Protein 5O9E (pdb70)

Radius of gyration: 20.12 Å; Cα contacts (8 Å, |Δi|>4): 522; chains: 2; bounding box: 46×47×61 Å

Secondary structure (DSSP, 8-state):
--TTTTTTTTS---EEEEE-SS--HHHHHHHHHHHHH-TTEEE---TT--HHHHHHHHHHTT--EEEEEEEETTEEEEEEEEETTT--EEEEEEEEEE-GGGSTT---SPPP-PPPEEEEE---SHHHHHHHHHHHTTS--B--TTGGG--SEEEEEEEETTEEEEEEEEEEEEETTEEEEEE---EEEEEEEEEESS---/-HHHHHHHHHHHHHHHHHHHHHHHHHHHHTT--TTSS-EE---TT-------HHHHHHHHHHHHHHHHHT---S-B----

Structure (mmCIF, N/CA/C/O backbone):
data_5O9E
#
_entry.id   5O9E
#
_cell.length_a   112.890
_cell.length_b   112.890
_cell.length_c   44.000
_cell.angle_alpha   90.000
_cell.angle_beta   90.000
_cell.angle_gamma   120.000
#
_symmetry.space_group_name_H-M   'P 64'
#
loop_
_entity.id
_entity.type
_entity.pdbx_description
1 polymer 'Putative U3 small nucleolar ribonucleoprotein'
2 polymer 'Putative U3 small nucleolar ribonucleoprotein protein'
3 non-polymer 1,2-ETHANEDIOL
4 water water
#
loop_
_atom_site.group_PDB
_atom_site.id
_atom_site.type_symbol
_atom_site.label_atom_id
_atom_site.label_alt_id
_atom_site.label_comp_id
_atom_site.label_asym_id
_atom_site.label_entity_id
_atom_site.label_seq_id
_atom_site.pdbx_PDB_ins_code
_atom_site.Cartn_x
_atom_site.Cartn_y
_atom_site.Cartn_z
_atom_site.occupancy
_atom_site.B_iso_or_equiv
_atom_site.auth_seq_id
_atom_site.auth_comp_id
_atom_site.auth_asym_id
_atom_site.auth_atom_id
_atom_site.pdbx_PDB_model_num
ATOM 1 N N . MET A 1 1 ? 44.146 6.646 39.874 1.00 32.31 74 MET A N 1
ATOM 2 C CA . MET A 1 1 ? 43.153 6.565 38.807 1.00 37.88 74 MET A CA 1
ATOM 3 C C . MET A 1 1 ? 41.878 7.324 39.210 1.00 34.75 74 MET A C 1
ATOM 4 O O . MET A 1 1 ? 41.565 7.437 40.401 1.00 32.32 74 MET A O 1
ATOM 9 N N . ASP A 1 2 ? 41.153 7.856 38.225 1.00 34.19 75 ASP A N 1
ATOM 10 C CA . ASP A 1 2 ? 39.837 8.436 38.474 1.00 29.57 75 ASP A CA 1
ATOM 11 C C . ASP A 1 2 ? 38.943 8.133 37.273 1.00 27.29 75 ASP A C 1
ATOM 12 O O . ASP A 1 2 ? 39.306 7.356 36.385 1.00 26.73 75 ASP A O 1
ATOM 17 N N . GLU A 1 3 ? 37.773 8.779 37.231 1.00 25.62 76 GLU A N 1
ATOM 18 C CA . GLU A 1 3 ? 36.783 8.467 36.203 1.00 25.39 76 GLU A CA 1
ATOM 19 C C . GLU A 1 3 ? 37.214 8.928 34.818 1.00 26.83 76 GLU A C 1
ATOM 20 O O . GLU A 1 3 ? 36.612 8.505 33.819 1.00 30.30 76 GLU A O 1
ATOM 26 N N . TYR A 1 4 ? 38.210 9.804 34.741 1.00 23.11 77 TYR A N 1
ATOM 27 C CA . TYR A 1 4 ? 38.628 10.396 33.475 1.00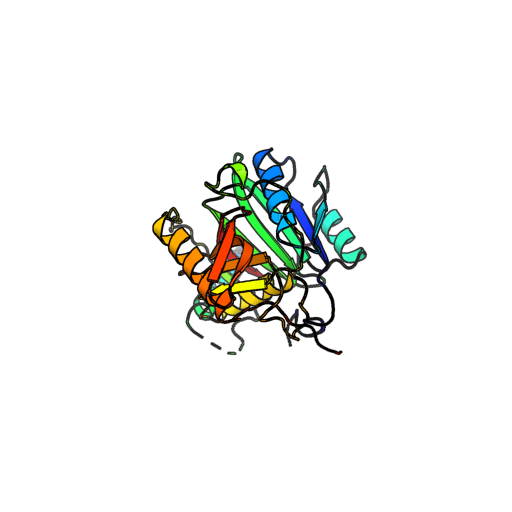 22.92 77 TYR A CA 1
ATOM 28 C C . TYR A 1 4 ? 39.958 9.863 32.950 1.00 26.93 77 TYR A C 1
ATOM 29 O O . TYR A 1 4 ? 40.228 10.003 31.751 1.00 26.76 77 TYR A O 1
ATOM 38 N N . SER A 1 5 ? 40.784 9.231 33.792 1.00 28.07 78 SER A N 1
ATOM 39 C CA . SER A 1 5 ? 42.181 9.028 33.406 1.00 29.53 78 SER A CA 1
ATOM 40 C C . SER A 1 5 ? 42.336 8.020 32.277 1.00 30.67 78 SER A C 1
ATOM 41 O O . SER A 1 5 ? 43.257 8.156 31.461 1.00 34.55 78 SER A O 1
ATOM 44 N N . GLU A 1 6 ? 41.455 7.021 32.190 1.00 30.31 79 GLU A N 1
ATOM 45 C CA . GLU A 1 6 ? 41.622 5.999 31.158 1.00 35.70 79 GLU A CA 1
ATOM 46 C C . GLU A 1 6 ? 41.534 6.602 29.761 1.00 33.70 79 GLU A C 1
ATOM 47 O O . GLU A 1 6 ? 42.381 6.325 28.907 1.00 35.23 79 GLU A O 1
ATOM 53 N N . LEU A 1 7 ? 40.524 7.446 29.513 1.00 30.95 80 LEU A N 1
ATOM 54 C CA . LEU A 1 7 ? 40.244 7.925 28.162 1.00 30.40 80 LEU A CA 1
ATOM 55 C C . LEU A 1 7 ? 40.673 9.362 27.921 1.00 27.36 80 LEU A C 1
ATOM 56 O O . LEU A 1 7 ? 40.557 9.847 26.785 1.00 28.05 80 LEU A O 1
ATOM 61 N N . SER A 1 8 ? 41.166 10.049 28.945 1.00 27.20 81 SER A N 1
ATOM 62 C CA . SER A 1 8 ? 41.545 11.449 28.823 1.00 26.58 81 SER A CA 1
ATOM 63 C C . SER A 1 8 ? 42.631 11.618 27.771 1.00 28.45 81 SER A C 1
ATOM 64 O O . SER A 1 8 ? 43.714 11.047 27.890 1.00 29.60 81 SER A O 1
ATOM 67 N N . GLY A 1 9 ? 42.352 12.408 26.743 1.00 30.17 82 GLY A N 1
ATOM 68 C CA . GLY A 1 9 ? 43.317 12.638 25.685 1.00 30.55 82 GLY A CA 1
ATOM 69 C C . GLY A 1 9 ? 43.281 11.640 24.549 1.00 32.43 82 GLY A C 1
ATOM 70 O O . GLY A 1 9 ? 43.955 11.866 23.530 1.00 34.99 82 GLY A O 1
ATOM 71 N N . ILE A 1 10 ? 42.517 10.557 24.684 1.00 33.67 83 ILE A N 1
ATOM 72 C CA . ILE A 1 10 ? 42.459 9.499 23.682 1.00 37.05 83 ILE A CA 1
ATOM 73 C C . ILE A 1 10 ? 41.190 9.570 22.842 1.00 36.26 83 ILE A C 1
ATOM 74 O O . ILE A 1 10 ? 41.223 9.224 21.659 1.00 37.68 83 ILE A O 1
ATOM 79 N N . VAL A 1 11 ? 40.070 9.968 23.424 1.00 32.98 84 VAL A N 1
ATOM 80 C CA . VAL A 1 11 ? 38.794 10.023 22.730 1.00 34.79 84 VAL A CA 1
ATOM 81 C C . VAL A 1 11 ? 38.244 11.434 22.866 1.00 33.67 84 VAL A C 1
ATOM 82 O O . VAL A 1 11 ? 38.561 12.154 23.819 1.00 32.14 84 VAL A O 1
ATOM 86 N N . ASP A 1 12 ? 37.435 11.823 21.908 1.00 30.81 85 ASP A N 1
ATOM 87 C CA . ASP A 1 12 ? 36.641 13.022 22.061 1.00 30.83 85 ASP A CA 1
ATOM 88 C C . ASP A 1 12 ? 35.420 12.710 22.927 1.00 29.00 85 ASP A C 1
ATOM 89 O O . ASP A 1 12 ? 34.789 11.661 22.759 1.00 29.22 85 ASP A O 1
ATOM 94 N N . PRO A 1 13 ? 35.059 13.597 23.844 1.00 24.44 86 PRO A N 1
ATOM 95 C CA . PRO A 1 13 ? 33.803 13.410 24.569 1.00 22.16 86 PRO A CA 1
ATOM 96 C C . PRO A 1 13 ? 32.625 13.508 23.614 1.00 24.64 86 PRO A C 1
ATOM 97 O O . PRO A 1 13 ? 32.696 14.160 22.563 1.00 25.80 86 PRO A O 1
ATOM 101 N N . ARG A 1 14 ? 31.547 12.814 23.973 1.00 20.57 87 ARG A N 1
ATOM 102 C CA . ARG A 1 14 ? 30.273 12.900 23.263 1.00 23.52 87 ARG A CA 1
ATOM 103 C C . ARG A 1 14 ? 29.212 13.404 24.242 1.00 22.34 87 ARG A C 1
ATOM 104 O O . ARG A 1 14 ? 28.724 12.643 25.088 1.00 24.42 87 ARG A O 1
ATOM 112 N N . VAL A 1 15 ? 28.835 14.666 24.103 1.00 21.71 88 VAL A N 1
ATOM 113 C CA . VAL A 1 15 ? 28.021 15.372 25.092 1.00 21.24 88 VAL A CA 1
ATOM 114 C C . VAL A 1 15 ? 26.588 15.520 24.603 1.00 25.42 88 VAL A C 1
ATOM 115 O O . VAL A 1 15 ? 26.344 15.812 23.417 1.00 30.85 88 VAL A O 1
ATOM 119 N N . LEU A 1 16 ? 25.629 15.357 25.514 1.00 21.41 89 LEU A N 1
ATOM 120 C CA . LEU A 1 16 ? 24.233 15.658 25.221 1.00 20.64 89 LEU A CA 1
ATOM 121 C C . LEU A 1 16 ? 23.750 16.791 26.127 1.00 21.07 89 LEU A C 1
ATOM 122 O O . LEU A 1 16 ? 23.869 16.698 27.356 1.00 19.86 89 LEU A O 1
ATOM 127 N N . VAL A 1 17 ? 23.154 17.822 25.525 1.00 17.96 90 VAL A N 1
ATOM 128 C CA . VAL A 1 17 ? 22.541 18.942 26.245 1.00 17.06 90 VAL A CA 1
ATOM 129 C C . VAL A 1 17 ? 21.024 18.801 26.165 1.00 17.88 90 VAL A C 1
ATOM 130 O O . VAL A 1 17 ? 20.477 18.602 25.076 1.00 19.16 90 VAL A O 1
ATOM 134 N N . THR A 1 18 ? 20.330 18.970 27.298 1.00 16.16 91 THR A N 1
ATOM 135 C CA . THR A 1 18 ? 18.867 19.035 27.271 1.00 17.81 91 THR A CA 1
ATOM 136 C C . THR A 1 18 ? 18.379 19.919 28.434 1.00 17.70 91 THR A C 1
ATOM 137 O O . THR A 1 18 ? 19.173 20.517 29.156 1.00 16.13 91 THR A O 1
ATOM 141 N N . THR A 1 19 ? 17.053 20.055 28.565 1.00 17.55 92 THR A N 1
ATOM 142 C CA . THR A 1 19 ? 16.431 20.970 29.526 1.00 20.26 92 THR A CA 1
ATOM 143 C C . THR A 1 19 ? 15.456 20.189 30.386 1.00 21.64 92 THR A C 1
ATOM 144 O O . THR A 1 19 ? 15.128 19.039 30.099 1.00 23.47 92 THR A O 1
ATOM 148 N N . SER A 1 20 ? 14.960 20.838 31.441 1.00 18.21 93 SER A N 1
ATOM 149 C CA . SER A 1 20 ? 13.766 20.315 32.090 1.00 22.90 93 SER A CA 1
ATOM 150 C C . SER A 1 20 ? 12.594 20.319 31.107 1.00 25.01 93 SER A C 1
ATOM 151 O O . SER A 1 20 ? 12.649 20.924 30.033 1.00 22.93 93 SER A O 1
ATOM 154 N N . ARG A 1 21 ? 11.510 19.655 31.502 1.00 23.71 94 ARG A N 1
ATOM 155 C CA . ARG A 1 21 ? 10.317 19.597 30.673 1.00 25.62 94 ARG A CA 1
ATOM 156 C C . ARG A 1 21 ? 9.602 20.950 30.627 1.00 24.80 94 ARG A C 1
ATOM 157 O O . ARG A 1 21 ? 9.707 21.769 31.543 1.00 22.91 94 ARG A O 1
ATOM 165 N N . ASP A 1 22 ? 8.869 21.183 29.541 1.00 25.51 95 ASP A N 1
ATOM 166 C CA . ASP A 1 22 ? 8.154 22.435 29.327 1.00 27.09 95 ASP A CA 1
ATOM 167 C C . ASP A 1 22 ? 9.060 23.660 29.483 1.00 25.27 95 ASP A C 1
ATOM 168 O O . ASP A 1 22 ? 8.785 24.540 30.301 1.00 25.36 95 ASP A O 1
ATOM 173 N N . PRO A 1 23 ? 10.147 23.750 28.711 1.00 24.85 96 PRO A N 1
ATOM 174 C CA . PRO A 1 23 ? 11.082 24.866 28.906 1.00 19.60 96 PRO A CA 1
ATOM 175 C C . PRO A 1 23 ? 10.495 26.185 28.423 1.00 23.75 96 PRO A C 1
ATOM 176 O O . PRO A 1 23 ? 9.745 26.228 27.446 1.00 23.38 96 PRO A O 1
ATOM 180 N N . SER A 1 24 ? 10.842 27.269 29.124 1.00 23.01 97 SER A N 1
ATOM 181 C CA . SER A 1 24 ? 10.529 28.611 28.645 1.00 22.18 97 SER A CA 1
ATOM 182 C C . SER A 1 24 ? 11.335 28.937 27.384 1.00 21.66 97 SER A C 1
ATOM 183 O O . SER A 1 24 ? 12.353 28.298 27.084 1.00 21.16 97 SER A O 1
ATOM 186 N N . SER A 1 25 ? 10.884 29.966 26.646 1.00 23.43 98 SER A N 1
ATOM 187 C CA . SER A 1 25 ? 11.653 30.416 25.489 1.00 23.15 98 SER A CA 1
ATOM 188 C C . SER A 1 25 ? 13.034 30.896 25.905 1.00 22.45 98 SER A C 1
ATOM 189 O O . SER A 1 25 ? 14.009 30.717 25.164 1.00 21.82 98 SER A O 1
ATOM 192 N N . ARG A 1 26 ? 13.147 31.500 27.092 1.00 24.41 99 ARG A N 1
ATOM 193 C CA . ARG A 1 26 ? 14.474 31.914 27.571 1.00 24.81 99 ARG A CA 1
ATOM 194 C C . ARG A 1 26 ? 15.369 30.709 27.846 1.00 21.85 99 ARG A C 1
ATOM 195 O O . ARG A 1 26 ? 16.555 30.714 27.489 1.00 22.91 99 ARG A O 1
ATOM 203 N N . LEU A 1 27 ? 14.830 29.663 28.479 1.00 21.01 100 LEU A N 1
ATOM 204 C CA . LEU A 1 27 ? 15.649 28.477 28.734 1.00 19.78 100 LEU A CA 1
ATOM 205 C C . LEU A 1 27 ? 16.083 27.810 27.425 1.00 22.40 100 LEU A C 1
ATOM 206 O O . LEU A 1 27 ? 17.233 27.352 27.293 1.00 16.10 100 LEU A O 1
ATOM 211 N N . MET A 1 28 ? 15.176 27.731 26.448 1.00 16.79 101 MET A N 1
ATOM 212 C CA . MET A 1 28 ? 15.556 27.174 25.145 1.00 19.13 101 MET A CA 1
ATOM 213 C C . MET A 1 28 ? 16.669 27.987 24.492 1.00 20.03 101 MET A C 1
ATOM 214 O O . MET A 1 28 ? 17.589 27.419 23.884 1.00 20.13 101 MET A O 1
ATOM 219 N N . ALA A 1 29 ? 16.582 29.315 24.560 1.00 20.26 102 ALA A N 1
ATOM 220 C CA . ALA A 1 29 ? 17.622 30.120 23.938 1.00 21.77 102 ALA A CA 1
ATOM 221 C C . ALA A 1 29 ? 18.943 29.905 24.654 1.00 21.26 102 ALA A C 1
ATOM 222 O O . ALA A 1 29 ? 19.997 29.775 24.016 1.00 18.50 102 ALA A O 1
ATOM 224 N N . PHE A 1 30 ? 18.898 29.833 25.984 1.00 19.59 103 PHE A N 1
ATOM 225 C CA . PHE A 1 30 ? 20.113 29.567 26.747 1.00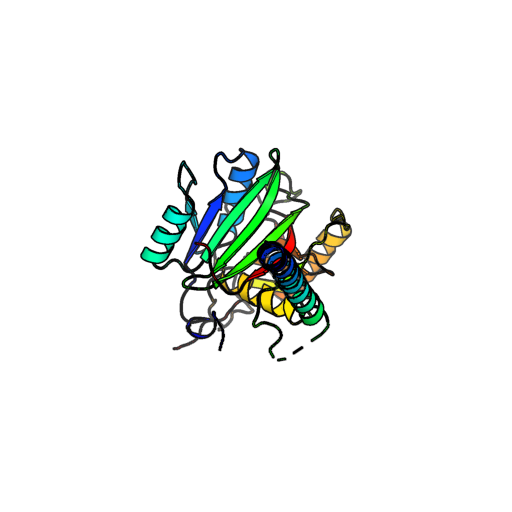 17.98 103 PHE A CA 1
ATOM 226 C C . PHE A 1 30 ? 20.706 28.211 26.373 1.00 16.94 103 PHE A C 1
ATOM 227 O O . PHE A 1 30 ? 21.930 28.075 26.249 1.00 17.10 103 PHE A O 1
ATOM 235 N N . SER A 1 31 ? 19.848 27.189 26.182 1.00 14.99 104 SER A N 1
ATOM 236 C CA . SER A 1 31 ? 20.344 25.849 25.883 1.00 17.12 104 SER A CA 1
ATOM 237 C C . SER A 1 31 ? 21.042 25.789 24.525 1.00 18.62 104 SER A C 1
ATOM 238 O O . SER A 1 31 ? 21.991 25.011 24.347 1.00 19.27 104 SER A O 1
ATOM 241 N N . LYS A 1 32 ? 20.602 26.590 23.558 1.00 19.40 105 LYS A N 1
ATOM 242 C CA . LYS A 1 32 ? 21.300 26.615 22.267 1.00 18.29 105 LYS A CA 1
ATOM 243 C C . LYS A 1 32 ? 22.665 27.266 22.399 1.00 18.77 105 LYS A C 1
ATOM 244 O O . LYS A 1 32 ? 23.639 26.828 21.774 1.00 21.48 105 LYS A O 1
ATOM 250 N N . GLU A 1 33 ? 22.754 28.317 23.207 1.00 14.61 106 GLU A N 1
ATOM 251 C CA . GLU A 1 33 ? 24.029 29.003 23.371 1.00 16.72 106 GLU A CA 1
ATOM 252 C C . GLU A 1 33 ? 24.981 28.162 24.206 1.00 21.24 106 GLU A C 1
ATOM 253 O O . GLU A 1 33 ? 26.188 28.158 23.946 1.00 22.69 106 GLU A O 1
ATOM 259 N N . ILE A 1 34 ? 24.454 27.392 25.167 1.00 18.78 107 ILE A N 1
ATOM 260 C CA . ILE A 1 34 ? 25.293 26.420 25.882 1.00 18.50 107 ILE A CA 1
ATOM 261 C C . ILE A 1 34 ? 25.828 25.368 24.905 1.00 21.08 107 ILE A C 1
ATOM 262 O O . ILE A 1 34 ? 27.027 25.059 24.873 1.00 21.29 107 ILE A O 1
ATOM 267 N N . ARG A 1 35 ? 24.943 24.806 24.083 1.00 19.51 108 ARG A N 1
ATOM 268 C CA . ARG A 1 35 ? 25.374 23.803 23.110 1.00 18.26 108 ARG A CA 1
ATOM 269 C C . ARG A 1 35 ? 26.526 24.315 22.258 1.00 20.85 108 ARG A C 1
ATOM 270 O O . ARG A 1 35 ? 27.502 23.594 22.031 1.00 21.77 108 ARG A O 1
ATOM 278 N N . LEU A 1 36 ? 26.435 25.564 21.785 1.00 19.16 109 LEU A N 1
ATOM 279 C CA . LEU A 1 36 ? 27.446 26.114 20.883 1.00 21.25 109 LEU A CA 1
ATOM 280 C C . LEU A 1 36 ? 28.847 26.170 21.510 1.00 22.53 109 LEU A C 1
ATOM 281 O O . LEU A 1 36 ? 29.853 26.123 20.786 1.00 21.07 109 LEU A O 1
ATOM 286 N N . MET A 1 37 ? 28.946 26.255 22.839 1.00 19.41 110 MET A N 1
ATOM 287 C CA . MET A 1 37 ? 30.262 26.224 23.479 1.00 17.10 110 MET A CA 1
ATOM 288 C C . MET A 1 37 ? 30.976 24.889 23.281 1.00 19.16 110 MET A C 1
ATOM 289 O O . MET A 1 37 ? 32.211 24.844 23.315 1.00 23.43 110 MET A O 1
ATOM 294 N N . PHE A 1 38 ? 30.233 23.793 23.100 1.00 19.26 111 PHE A N 1
ATOM 295 C CA . PHE A 1 38 ? 30.790 22.439 23.152 1.00 18.22 111 PHE A CA 1
ATOM 296 C C . PHE A 1 38 ? 30.780 21.835 21.760 1.00 19.84 111 PHE A C 1
ATOM 297 O O . PHE A 1 38 ? 29.711 21.413 21.277 1.00 20.04 111 PHE A O 1
ATOM 305 N N . PRO A 1 39 ? 31.940 21.732 21.091 1.00 18.70 112 PRO A N 1
ATOM 306 C CA . PRO A 1 39 ? 31.937 21.334 19.673 1.00 22.06 112 PRO A CA 1
ATOM 307 C C . PRO A 1 39 ? 31.514 19.900 19.433 1.00 23.88 112 PRO A C 1
ATOM 308 O O . PRO A 1 39 ? 31.109 19.584 18.311 1.00 26.39 112 PRO A O 1
ATOM 312 N N . THR A 1 40 ? 31.590 19.000 20.420 1.00 20.52 113 THR A N 1
ATOM 313 C CA . THR A 1 40 ? 31.107 17.644 20.200 1.00 22.27 113 THR A CA 1
ATOM 314 C C . THR A 1 40 ? 29.814 17.371 20.963 1.00 22.86 113 THR A C 1
ATOM 315 O O . THR A 1 40 ? 29.546 16.230 21.355 1.00 21.27 113 THR A O 1
ATOM 319 N N . ALA A 1 41 ? 28.996 18.407 21.168 1.00 21.36 114 ALA A N 1
ATOM 320 C CA . ALA A 1 41 ? 27.710 18.256 21.827 1.00 19.16 114 ALA A CA 1
ATOM 321 C C . ALA A 1 41 ? 26.587 18.223 20.810 1.00 19.20 114 ALA A C 1
ATOM 322 O O . ALA A 1 41 ? 26.637 18.908 19.783 1.00 21.06 114 ALA A O 1
ATOM 324 N N . ILE A 1 42 ? 25.591 17.400 21.098 1.00 16.96 115 ILE A N 1
ATOM 325 C CA . ILE A 1 42 ? 24.306 17.440 20.432 1.00 18.82 115 ILE A CA 1
ATOM 326 C C . ILE A 1 42 ? 23.319 17.997 21.443 1.00 22.70 115 ILE A C 1
ATOM 327 O O . ILE A 1 42 ? 23.545 17.938 22.666 1.00 21.25 115 ILE A O 1
ATOM 332 N N . ARG A 1 43 ? 22.196 18.510 20.937 1.00 21.53 116 ARG A N 1
ATOM 333 C CA . ARG A 1 43 ? 21.124 18.999 21.796 1.00 20.67 116 ARG A CA 1
ATOM 334 C C . ARG A 1 43 ? 19.844 18.262 21.456 1.00 23.86 116 ARG A C 1
ATOM 335 O O . ARG A 1 43 ? 19.456 18.176 20.283 1.00 24.93 116 ARG A O 1
ATOM 343 N N . LEU A 1 44 ? 19.194 17.732 22.478 1.00 21.82 117 LEU A N 1
ATOM 344 C CA . LEU A 1 44 ? 18.004 16.905 22.323 1.00 24.45 117 LEU A CA 1
ATOM 345 C C . LEU A 1 44 ? 16.829 17.650 22.936 1.00 27.82 117 LEU A C 1
ATOM 346 O O . LEU A 1 44 ? 16.877 18.013 24.120 1.00 27.37 117 LEU A O 1
ATOM 351 N N . ASN A 1 45 ? 15.782 17.875 22.144 1.00 25.98 118 ASN A N 1
ATOM 352 C CA . ASN A 1 45 ? 14.585 18.480 22.699 1.00 29.10 118 ASN A CA 1
ATOM 353 C C . ASN A 1 45 ? 14.028 17.574 23.790 1.00 28.15 118 ASN A C 1
ATOM 354 O O . ASN A 1 45 ? 13.930 16.358 23.609 1.00 27.28 118 ASN A O 1
ATOM 359 N N . ARG A 1 46 ? 13.677 18.164 24.936 1.00 24.37 119 ARG A N 1
ATOM 360 C CA . ARG A 1 46 ? 13.248 17.349 26.066 1.00 25.77 119 ARG A CA 1
ATOM 361 C C . ARG A 1 46 ? 11.892 16.682 25.814 1.00 29.27 119 ARG A C 1
ATOM 362 O O . ARG A 1 46 ? 11.684 15.535 26.221 1.00 29.48 119 ARG A O 1
ATOM 370 N N . GLY A 1 47 ? 10.975 17.358 25.128 1.00 30.82 120 GLY A N 1
ATOM 371 C CA . GLY A 1 47 ? 9.701 16.727 24.816 1.00 33.54 120 GLY A CA 1
ATOM 372 C C . GLY A 1 47 ? 8.995 16.273 26.073 1.00 33.80 120 GLY A C 1
ATOM 373 O O . GLY A 1 47 ? 9.027 16.948 27.108 1.00 30.47 120 GLY A O 1
ATOM 374 N N . ASN A 1 48 ? 8.366 15.101 25.999 1.00 36.52 121 ASN A N 1
ATOM 375 C CA . ASN A 1 48 ? 7.779 14.458 27.168 1.00 43.07 121 ASN A CA 1
ATOM 376 C C . ASN A 1 48 ? 8.716 13.444 27.794 1.00 43.21 121 ASN A C 1
ATOM 377 O O . ASN A 1 48 ? 8.273 12.635 28.613 1.00 42.27 121 ASN A O 1
ATOM 382 N N . LEU A 1 49 ? 9.997 13.475 27.427 1.00 42.37 122 LEU A N 1
ATOM 383 C CA . LEU A 1 49 ? 10.925 12.426 27.818 1.00 39.09 122 LEU A CA 1
ATOM 384 C C . LEU A 1 49 ? 11.090 12.366 29.329 1.00 36.99 122 LEU A C 1
ATOM 385 O O . LEU A 1 49 ? 11.285 13.383 30.003 1.00 36.42 122 LEU A O 1
ATOM 390 N N . ILE A 1 50 ? 11.031 11.154 29.847 1.00 35.96 123 ILE A N 1
ATOM 391 C CA . ILE A 1 50 ? 11.269 10.881 31.252 1.00 35.79 123 ILE A CA 1
ATOM 392 C C . ILE A 1 50 ? 12.772 10.719 31.440 1.00 31.28 123 ILE A C 1
ATOM 393 O O . ILE A 1 50 ? 13.437 10.057 30.635 1.00 34.18 123 ILE A O 1
ATOM 398 N N . LEU A 1 51 ? 13.319 11.364 32.466 1.00 31.03 124 LEU A N 1
ATOM 399 C CA . LEU A 1 51 ? 14.774 11.417 32.603 1.00 33.05 124 LEU A CA 1
ATOM 400 C C . LEU A 1 51 ? 15.434 10.040 32.699 1.00 31.64 124 LEU A C 1
ATOM 401 O O . LEU A 1 51 ? 16.479 9.848 32.055 1.00 29.77 124 LEU A O 1
ATOM 406 N N . PRO A 1 52 ? 14.903 9.058 33.447 1.00 32.13 125 PRO A N 1
ATOM 407 C CA . PRO A 1 52 ? 15.504 7.712 33.398 1.00 29.66 125 PRO A CA 1
ATOM 408 C C . PRO A 1 52 ? 15.529 7.086 32.016 1.00 30.21 125 PRO A C 1
ATOM 409 O O . PRO A 1 52 ? 16.490 6.378 31.691 1.00 31.12 125 PRO A O 1
ATOM 413 N N . ASP A 1 53 ? 14.489 7.291 31.200 1.00 30.33 126 ASP A N 1
ATOM 414 C CA . ASP A 1 53 ? 14.542 6.818 29.813 1.00 31.39 126 ASP A CA 1
ATOM 415 C C . ASP A 1 53 ? 15.620 7.549 29.009 1.00 31.86 126 ASP A C 1
ATOM 416 O O . ASP A 1 53 ? 16.260 6.965 28.121 1.00 33.05 126 ASP A O 1
ATOM 421 N N . LEU A 1 54 ? 15.792 8.842 29.265 1.00 28.45 127 LEU A N 1
ATOM 422 C CA . LEU A 1 54 ? 16.817 9.608 28.566 1.00 32.06 127 LEU A CA 1
ATOM 423 C C . LEU A 1 54 ? 18.220 9.130 28.948 1.00 29.14 127 LEU A C 1
ATOM 424 O O . LEU A 1 54 ? 19.069 8.899 28.080 1.00 28.90 127 LEU A O 1
ATOM 429 N N . VAL A 1 55 ? 18.481 9.003 30.252 1.00 28.39 128 VAL A N 1
ATOM 430 C CA . VAL A 1 55 ? 19.786 8.553 30.726 1.00 29.59 128 VAL A CA 1
ATOM 431 C C . VAL A 1 55 ? 20.114 7.168 30.178 1.00 30.98 128 VAL A C 1
ATOM 432 O O . VAL A 1 55 ? 21.235 6.917 29.724 1.00 32.68 128 VAL A O 1
ATOM 436 N N . MET A 1 56 ? 19.141 6.254 30.187 1.00 31.48 129 MET A N 1
ATOM 437 C CA . MET A 1 56 ? 19.409 4.897 29.715 1.00 34.61 129 MET A CA 1
ATOM 438 C C . MET A 1 56 ? 19.727 4.880 28.220 1.00 31.23 129 MET A C 1
ATOM 439 O O . MET A 1 56 ? 20.619 4.148 27.771 1.00 31.62 129 MET A O 1
ATOM 444 N N . SER A 1 57 ? 19.027 5.692 27.431 1.00 30.21 130 SER A N 1
ATOM 445 C CA . SER A 1 57 ? 19.333 5.735 26.003 1.00 31.62 130 SER A CA 1
ATOM 446 C C . SER A 1 57 ? 20.717 6.310 25.760 1.00 32.68 130 SER A C 1
ATOM 447 O O . SER A 1 57 ? 21.466 5.803 24.918 1.00 32.19 130 SER A O 1
ATOM 450 N N . ALA A 1 58 ? 21.073 7.369 26.494 1.00 32.65 131 ALA A N 1
ATOM 451 C CA . ALA A 1 58 ? 22.396 7.959 26.354 1.00 29.40 131 ALA A CA 1
ATOM 452 C C . ALA A 1 58 ? 23.482 6.975 26.772 1.00 27.97 131 ALA A C 1
ATOM 453 O O . ALA A 1 58 ? 24.553 6.920 26.157 1.00 27.26 131 ALA A O 1
ATOM 455 N N . GLN A 1 59 ? 23.224 6.200 27.824 1.00 29.15 132 GLN A N 1
ATOM 456 C CA . GLN A 1 59 ? 24.136 5.128 28.221 1.00 33.19 132 GLN A CA 1
ATOM 457 C C . GLN A 1 59 ? 24.275 4.090 27.118 1.00 35.03 132 GLN A C 1
ATOM 458 O O . GLN A 1 59 ? 25.391 3.696 26.745 1.00 35.95 132 GLN A O 1
ATOM 464 N N . ARG A 1 60 ? 23.138 3.614 26.609 1.00 38.66 133 ARG A N 1
ATOM 465 C CA . ARG A 1 60 ? 23.135 2.661 25.499 1.00 43.74 133 ARG A CA 1
ATOM 466 C C . ARG A 1 60 ? 23.973 3.141 24.325 1.00 38.95 13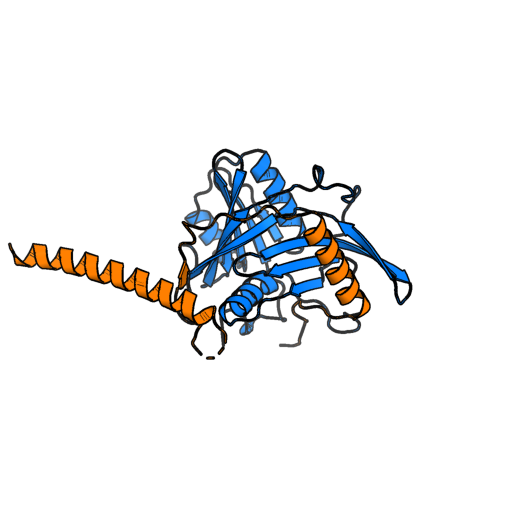3 ARG A C 1
ATOM 467 O O . ARG A 1 60 ? 24.711 2.358 23.713 1.00 38.08 133 ARG A O 1
ATOM 475 N N . GLU A 1 61 ? 23.843 4.414 23.967 1.00 34.86 134 GLU A N 1
ATOM 476 C CA . GLU A 1 61 ? 24.581 4.937 22.821 1.00 35.19 134 GLU A CA 1
ATOM 477 C C . GLU A 1 61 ? 26.001 5.351 23.172 1.00 32.12 134 GLU A C 1
ATOM 478 O O . GLU A 1 61 ? 26.687 5.907 22.322 1.00 34.66 134 GLU A O 1
ATOM 484 N N . ARG A 1 62 ? 26.455 5.108 24.397 1.00 30.98 135 ARG A N 1
ATOM 485 C CA . ARG A 1 62 ? 27.833 5.386 24.795 1.00 32.66 135 ARG A CA 1
ATOM 486 C C . ARG A 1 62 ? 28.165 6.876 24.718 1.00 30.13 135 ARG A C 1
ATOM 487 O O . ARG A 1 62 ? 29.275 7.259 24.351 1.00 30.33 135 ARG A O 1
ATOM 495 N N . LEU A 1 63 ? 27.205 7.736 25.041 1.00 27.00 136 LEU A N 1
ATOM 496 C CA . LEU A 1 63 ? 27.545 9.136 25.247 1.00 27.43 136 LEU A CA 1
ATOM 497 C C . LEU A 1 63 ? 28.406 9.246 26.497 1.00 26.94 136 LEU A C 1
ATOM 498 O O . LEU A 1 63 ? 28.356 8.385 27.372 1.00 27.01 136 LEU A O 1
ATOM 503 N N . SER A 1 64 ? 29.216 10.302 26.579 1.00 25.49 137 SER A N 1
ATOM 504 C CA . SER A 1 64 ? 30.119 10.421 27.720 1.00 26.19 137 SER A CA 1
ATOM 505 C C . SER A 1 64 ? 29.636 11.394 28.793 1.00 24.88 137 SER A C 1
ATOM 506 O O . SER A 1 64 ? 30.069 11.276 29.949 1.00 25.60 137 SER A O 1
ATOM 509 N N . ASP A 1 65 ? 28.743 12.328 28.465 1.00 19.95 138 ASP A N 1
ATOM 510 C CA . ASP A 1 65 ? 28.327 13.332 29.449 1.00 18.43 138 ASP A CA 1
ATOM 511 C C . ASP A 1 65 ? 26.950 13.841 29.070 1.00 21.53 138 ASP A C 1
ATOM 512 O O . ASP A 1 65 ? 26.614 13.940 27.883 1.00 21.01 138 ASP A O 1
ATOM 517 N N . ILE A 1 66 ? 26.170 14.192 30.086 1.00 18.76 139 ILE A N 1
ATOM 518 C CA . ILE A 1 66 ? 24.890 14.869 29.905 1.00 19.10 139 ILE A CA 1
ATOM 519 C C . ILE A 1 66 ? 24.937 16.197 30.638 1.00 20.58 139 ILE A C 1
ATOM 520 O O . ILE A 1 66 ? 25.416 16.278 31.775 1.00 18.10 139 ILE A O 1
ATOM 525 N N . ILE A 1 67 ? 24.452 17.244 29.980 1.00 17.86 140 ILE A N 1
ATOM 526 C CA . ILE A 1 67 ? 24.321 18.563 30.587 1.00 14.79 140 ILE A CA 1
ATOM 527 C C . ILE A 1 67 ? 22.831 18.870 30.604 1.00 19.11 140 ILE A C 1
ATOM 528 O O . ILE A 1 67 ? 22.183 18.874 29.545 1.00 18.05 140 ILE A O 1
ATOM 533 N N . LEU A 1 68 ? 22.283 19.076 31.799 1.00 17.85 141 LEU A N 1
ATOM 534 C CA . LEU A 1 68 ? 20.861 19.319 31.998 1.00 18.39 141 LEU A CA 1
ATOM 535 C C . LEU A 1 68 ? 20.659 20.714 32.586 1.00 18.97 141 LEU A C 1
ATOM 536 O O . LEU A 1 68 ? 21.270 21.063 33.607 1.00 16.21 141 LEU A O 1
ATOM 541 N N . LEU A 1 69 ? 19.786 21.496 31.962 1.00 17.67 142 LEU A N 1
ATOM 542 C CA . LEU A 1 69 ? 19.584 22.905 32.296 1.00 16.75 142 LEU A CA 1
ATOM 543 C C . LEU A 1 69 ? 18.202 23.056 32.920 1.00 21.26 142 LEU A C 1
ATOM 544 O O . LEU A 1 69 ? 17.207 22.623 32.328 1.00 20.22 142 LEU A O 1
ATOM 549 N N . HIS A 1 70 ? 18.151 23.622 34.132 1.00 18.29 143 HIS A N 1
ATOM 550 C CA . HIS A 1 70 ? 16.931 23.775 34.917 1.00 17.92 143 HIS A CA 1
ATOM 551 C C . HIS A 1 70 ? 16.557 25.245 34.987 1.00 18.27 143 HIS A C 1
ATOM 552 O O . HIS A 1 70 ? 17.407 26.125 34.840 1.00 18.93 143 HIS A O 1
ATOM 559 N N . GLU A 1 71 ? 15.285 25.518 35.280 1.00 18.92 144 GLU A N 1
ATOM 560 C CA . GLU A 1 71 ? 14.851 26.900 35.426 1.00 18.49 144 GLU A CA 1
ATOM 561 C C . GLU A 1 71 ? 13.794 26.994 36.514 1.00 21.67 144 GLU A C 1
ATOM 562 O O . GLU A 1 71 ? 13.227 25.986 36.947 1.00 22.23 144 GLU A O 1
ATOM 568 N N . HIS A 1 72 ? 13.478 28.240 36.881 1.00 22.52 145 HIS A N 1
ATOM 569 C CA . HIS A 1 72 ? 12.393 28.538 37.809 1.00 26.01 145 HIS A CA 1
ATOM 570 C C . HIS A 1 72 ? 11.800 29.887 37.438 1.00 23.99 145 HIS A C 1
ATOM 571 O O . HIS A 1 72 ? 12.534 30.865 37.288 1.00 24.45 145 HIS A O 1
ATOM 578 N N . ARG A 1 73 ? 10.482 29.927 37.276 1.00 23.54 146 ARG A N 1
ATOM 579 C CA . ARG A 1 73 ? 9.778 31.149 36.880 1.00 27.26 146 ARG A CA 1
ATOM 580 C C . ARG A 1 73 ? 10.466 31.844 35.709 1.00 25.19 146 ARG A C 1
ATOM 581 O O . ARG A 1 73 ? 10.703 33.054 35.729 1.00 24.29 146 ARG A O 1
ATOM 589 N N . GLY A 1 74 ? 10.825 31.062 34.686 1.00 24.11 147 GLY A N 1
ATOM 590 C CA . GLY A 1 74 ? 11.275 31.651 33.433 1.00 25.78 147 GLY A CA 1
ATOM 591 C C . GLY A 1 74 ? 12.751 32.016 33.365 1.00 28.83 147 GLY A C 1
ATOM 592 O O . GLY A 1 74 ? 13.190 32.539 32.329 1.00 26.86 147 GLY A O 1
ATOM 593 N N . THR A 1 75 ? 13.525 31.755 34.423 1.00 25.75 148 THR A N 1
ATOM 594 C CA . THR A 1 75 ? 14.938 32.118 34.523 1.00 27.60 148 THR A CA 1
ATOM 595 C C . THR A 1 75 ? 15.756 30.846 34.693 1.00 24.07 148 THR A C 1
ATOM 596 O O . THR A 1 75 ? 15.406 30.017 35.540 1.00 26.23 148 THR A O 1
ATOM 600 N N . PRO A 1 76 ? 16.846 30.658 33.947 1.00 22.61 149 PRO A N 1
ATOM 601 C CA . PRO A 1 76 ? 17.713 29.497 34.203 1.00 22.40 149 PRO A CA 1
ATOM 602 C C . PRO A 1 76 ? 18.311 29.588 35.598 1.00 24.89 149 PRO A C 1
ATOM 603 O O . PRO A 1 76 ? 18.847 30.628 35.991 1.00 26.66 149 PRO A O 1
ATOM 607 N N . THR A 1 77 ? 18.200 28.493 36.356 1.00 21.11 150 THR A N 1
ATOM 608 C CA . THR A 1 77 ? 18.600 28.500 37.761 1.00 22.71 150 THR A CA 1
ATOM 609 C C . THR A 1 77 ? 19.630 27.447 38.134 1.00 21.20 150 THR A C 1
ATOM 610 O O . THR A 1 77 ? 20.279 27.606 39.181 1.00 20.43 150 THR A O 1
ATOM 614 N N . ALA A 1 78 ? 19.815 26.385 37.345 1.00 16.72 151 ALA A N 1
ATOM 615 C CA . ALA A 1 78 ? 20.810 25.390 37.723 1.00 18.55 151 ALA A CA 1
ATOM 616 C C . ALA A 1 78 ? 21.329 24.627 36.508 1.00 21.18 151 ALA A C 1
ATOM 617 O O . ALA A 1 78 ? 20.701 24.587 35.441 1.00 19.46 151 ALA A O 1
ATOM 619 N N . ILE A 1 79 ? 22.485 23.993 36.695 1.00 14.94 152 ILE A N 1
ATOM 620 C CA . ILE A 1 79 ? 23.057 23.148 35.655 1.00 15.87 152 ILE A CA 1
ATOM 621 C C . ILE A 1 79 ? 23.519 21.865 36.321 1.00 20.01 152 ILE A C 1
ATOM 622 O O . ILE A 1 79 ? 24.140 21.904 37.394 1.00 18.65 152 ILE A O 1
ATOM 627 N N . THR A 1 80 ? 23.142 20.731 35.739 1.00 18.32 153 THR A N 1
ATOM 628 C CA . THR A 1 80 ? 23.594 19.426 36.209 1.00 19.31 153 THR A CA 1
ATOM 629 C C . THR A 1 80 ? 24.472 18.814 35.131 1.00 18.73 153 THR A C 1
ATOM 630 O O . THR A 1 80 ? 24.040 18.695 33.972 1.00 18.33 153 THR A O 1
ATOM 634 N N . ILE A 1 81 ? 25.690 18.427 35.503 1.00 15.56 154 ILE A N 1
ATOM 635 C CA . ILE A 1 81 ? 26.621 17.754 34.587 1.00 17.65 154 ILE A CA 1
ATOM 636 C C . ILE A 1 81 ? 26.931 16.352 35.118 1.00 20.38 154 ILE A C 1
ATOM 637 O O . ILE A 1 81 ? 27.425 16.206 36.243 1.00 19.82 154 ILE A O 1
ATOM 642 N N . SER A 1 82 ? 26.669 15.314 34.305 1.00 17.94 155 SER A N 1
ATOM 643 C CA . SER A 1 82 ? 26.915 13.948 34.758 1.00 19.24 155 SER A CA 1
ATOM 644 C C . SER A 1 82 ? 27.751 13.189 33.740 1.00 20.41 155 SER A C 1
ATOM 645 O O . SER A 1 82 ? 27.404 13.142 32.556 1.00 19.31 155 SER A O 1
ATOM 648 N N . HIS A 1 83 ? 28.826 12.575 34.215 1.00 19.08 156 HIS A N 1
ATOM 649 C CA . HIS A 1 83 ? 29.777 11.869 33.372 1.00 20.23 156 HIS A CA 1
ATOM 650 C C . HIS A 1 83 ? 29.430 10.386 33.347 1.00 20.82 156 HIS A C 1
ATOM 651 O O . HIS A 1 83 ? 29.272 9.766 34.406 1.00 21.11 156 HIS A O 1
ATOM 658 N N . PHE A 1 84 ? 29.350 9.807 32.124 1.00 20.13 157 PHE A N 1
ATOM 659 C CA . PHE A 1 84 ? 29.049 8.413 31.921 1.00 22.83 157 PHE A CA 1
ATOM 660 C C . PHE A 1 84 ? 30.344 7.614 31.755 1.00 26.85 157 PHE A C 1
ATOM 661 O O . PHE A 1 84 ? 31.349 8.146 31.278 1.00 26.83 157 PHE A O 1
ATOM 669 N N . PRO A 1 85 ? 30.367 6.312 32.085 1.00 22.49 158 PRO A N 1
ATOM 670 C CA . PRO A 1 85 ? 29.229 5.479 32.462 1.00 21.62 158 PRO A CA 1
ATOM 671 C C . PRO A 1 85 ? 28.794 5.557 33.922 1.00 21.47 158 PRO A C 1
ATOM 672 O O . PRO A 1 85 ? 27.637 5.238 34.186 1.00 21.55 158 PRO A O 1
ATOM 676 N N . HIS A 1 86 ? 29.668 5.952 34.852 1.00 21.16 159 HIS A N 1
ATOM 677 C CA . HIS A 1 86 ? 29.349 5.729 36.262 1.00 21.64 159 HIS A CA 1
ATOM 678 C C . HIS A 1 86 ? 29.570 6.942 37.162 1.00 21.08 159 HIS A C 1
ATOM 679 O O . HIS A 1 86 ? 29.575 6.792 38.393 1.00 20.00 159 HIS A O 1
ATOM 686 N N . GLY A 1 87 ? 29.728 8.135 36.601 1.00 19.78 160 GLY A N 1
ATOM 687 C CA . GLY A 1 87 ? 29.914 9.318 37.430 1.00 18.63 160 GLY A CA 1
ATOM 688 C C . GLY A 1 87 ? 31.235 9.997 37.118 1.00 19.08 160 GLY A C 1
ATOM 689 O O . GLY A 1 87 ? 32.028 9.509 36.293 1.00 19.00 160 GLY A O 1
ATOM 690 N N . PRO A 1 88 ? 31.503 11.145 37.763 1.00 17.10 161 PRO A N 1
ATOM 691 C CA . PRO A 1 88 ? 30.708 11.801 38.818 1.00 20.34 161 PRO A CA 1
ATOM 692 C C . PRO A 1 88 ? 29.572 12.687 38.287 1.00 20.54 161 PRO A C 1
ATOM 693 O O . PRO A 1 88 ? 29.414 12.824 37.069 1.00 19.88 161 PRO A O 1
ATOM 697 N N . THR A 1 89 ? 28.812 13.307 39.192 1.00 18.53 162 THR A N 1
ATOM 698 C CA . THR A 1 89 ? 27.756 14.253 38.838 1.00 16.59 162 THR A CA 1
ATOM 699 C C . THR A 1 89 ? 27.988 15.569 39.583 1.00 18.17 162 THR A C 1
ATOM 700 O O . THR A 1 89 ? 28.097 15.573 40.811 1.00 20.55 162 THR A O 1
ATOM 704 N N . LEU A 1 90 ? 28.025 16.685 38.858 1.00 16.37 163 LEU A N 1
ATOM 705 C CA . LEU A 1 90 ? 28.208 18.001 39.466 1.00 18.45 163 LEU A CA 1
ATOM 706 C C . LEU A 1 90 ? 26.925 18.813 39.284 1.00 18.52 163 LEU A C 1
ATOM 707 O O . LEU A 1 90 ? 26.344 18.820 38.192 1.00 19.29 163 LEU A O 1
ATOM 712 N N . MET A 1 91 ? 26.461 19.467 40.350 1.00 17.55 164 MET A N 1
ATOM 713 C CA . MET A 1 91 ? 25.355 20.406 40.231 1.00 19.75 164 MET A CA 1
ATOM 714 C C . MET A 1 91 ? 25.822 21.792 40.658 1.00 20.76 164 MET A C 1
ATOM 715 O O . MET A 1 91 ? 26.543 21.941 41.654 1.00 17.55 164 MET A O 1
ATOM 720 N N . ALA A 1 92 ? 25.388 22.809 39.923 1.00 16.83 165 ALA A N 1
ATOM 721 C CA . ALA A 1 92 ? 25.710 24.183 40.285 1.00 18.49 165 ALA A CA 1
ATOM 722 C C . ALA A 1 92 ? 24.497 25.068 40.044 1.00 20.82 165 ALA A C 1
ATOM 723 O O . ALA A 1 92 ? 23.715 24.818 39.125 1.00 19.72 165 ALA A O 1
ATOM 725 N N . SER A 1 93 ? 24.372 26.130 40.837 1.00 19.78 166 SER A N 1
ATOM 726 C CA . SER A 1 93 ? 23.336 27.121 40.586 1.00 19.22 166 SER A CA 1
ATOM 727 C C . SER A 1 93 ? 23.826 28.149 39.576 1.00 19.51 166 SER A C 1
ATOM 728 O O . SER A 1 93 ? 25.033 28.386 39.410 1.00 18.76 166 SER A O 1
ATOM 731 N N . LEU A 1 94 ? 22.868 28.777 38.890 1.00 17.79 167 LEU A N 1
ATOM 732 C CA . LEU A 1 94 ? 23.182 29.695 37.803 1.00 16.64 167 LEU A CA 1
ATOM 733 C C . LEU A 1 94 ? 22.721 31.098 38.168 1.00 17.86 167 LEU A C 1
ATOM 734 O O . LEU A 1 94 ? 21.621 31.267 38.704 1.00 17.24 167 LEU A O 1
ATOM 739 N N . HIS A 1 95 ? 23.540 32.100 37.839 1.00 18.35 168 HIS A N 1
ATOM 740 C CA . HIS A 1 95 ? 23.244 33.486 38.186 1.00 18.89 168 HIS A CA 1
ATOM 741 C C . HIS A 1 95 ? 23.776 34.407 37.098 1.00 20.10 168 HIS A C 1
ATOM 742 O O . HIS A 1 95 ? 24.669 34.037 36.320 1.00 18.79 168 HIS A O 1
ATOM 749 N N . ASN A 1 96 ? 23.224 35.623 37.058 1.00 17.40 169 ASN A N 1
ATOM 750 C CA . ASN A 1 96 ? 23.736 36.677 36.176 1.00 20.16 169 ASN A CA 1
ATOM 751 C C . ASN A 1 96 ? 23.779 36.203 34.725 1.00 22.11 169 ASN A C 1
ATOM 752 O O . ASN A 1 96 ? 24.750 36.459 34.001 1.00 22.14 169 ASN A O 1
ATOM 757 N N . VAL A 1 97 ? 22.732 35.479 34.301 1.00 21.76 170 VAL A N 1
ATOM 758 C CA . VAL A 1 97 ? 22.694 34.936 32.935 1.00 21.88 170 VAL A CA 1
ATOM 759 C C . VAL A 1 97 ? 22.448 36.056 31.934 1.00 23.60 170 VAL A C 1
ATOM 760 O O . VAL A 1 97 ? 21.472 36.808 32.059 1.00 26.26 170 VAL A O 1
ATOM 764 N N . VAL A 1 98 ? 23.310 36.159 30.918 1.00 19.64 171 VAL A N 1
ATOM 765 C CA . VAL A 1 98 ? 23.116 37.141 29.844 1.00 21.30 171 VAL A CA 1
ATOM 766 C C . VAL A 1 98 ? 23.304 36.446 28.495 1.00 20.01 171 VAL A C 1
ATOM 767 O O . VAL A 1 98 ? 24.366 35.870 28.229 1.00 19.32 171 VAL A O 1
ATOM 771 N N . LEU A 1 99 ? 22.276 36.499 27.653 1.00 20.55 172 LEU A N 1
ATOM 772 C CA . LEU A 1 99 ? 22.304 35.881 26.341 1.00 18.43 172 LEU A CA 1
ATOM 773 C C . LEU A 1 99 ? 23.038 36.777 25.344 1.00 22.10 172 LEU A C 1
ATOM 774 O O . LEU A 1 99 ? 23.189 37.988 25.538 1.00 20.33 172 LEU A O 1
ATOM 779 N N . ARG A 1 100 ? 23.477 36.155 24.248 1.00 23.02 173 ARG A N 1
ATOM 780 C CA . ARG A 1 100 ? 24.325 36.840 23.269 1.00 23.06 173 ARG A CA 1
ATOM 781 C C . ARG A 1 100 ? 23.714 38.148 22.791 1.00 23.28 173 ARG A C 1
ATOM 782 O O . ARG A 1 100 ? 24.397 39.177 22.732 1.00 26.72 173 ARG A O 1
ATOM 790 N N . ALA A 1 101 ? 22.419 38.142 22.491 1.00 24.59 174 ALA A N 1
ATOM 791 C CA . ALA A 1 101 ? 21.753 39.343 21.973 1.00 24.46 174 ALA A CA 1
ATOM 792 C C . ALA A 1 101 ? 21.735 40.492 22.977 1.00 26.03 174 ALA A C 1
ATOM 793 O O . ALA A 1 101 ? 21.512 41.645 22.587 1.00 26.92 174 ALA A O 1
ATOM 795 N N . ASP A 1 102 ? 21.964 40.212 24.262 1.00 21.55 175 ASP A N 1
ATOM 796 C CA . ASP A 1 102 ? 21.956 41.240 25.293 1.00 24.10 175 ASP A CA 1
ATOM 797 C C . ASP A 1 102 ? 23.363 41.628 25.738 1.00 28.21 175 ASP A C 1
ATOM 798 O O . ASP A 1 102 ? 23.516 42.396 26.694 1.00 27.23 175 ASP A O 1
ATOM 803 N N . ILE A 1 103 ? 24.387 41.117 25.074 1.00 27.82 176 ILE A N 1
ATOM 804 C CA . ILE A 1 103 ? 25.772 41.414 25.427 1.00 32.39 176 ILE A CA 1
ATOM 805 C C . ILE A 1 103 ? 26.239 42.551 24.527 1.00 34.31 176 ILE A C 1
ATOM 806 O O . ILE A 1 103 ? 26.317 42.363 23.308 1.00 31.53 176 ILE A O 1
ATOM 811 N N . PRO A 1 104 ? 26.568 43.720 25.077 1.00 43.19 177 PRO A N 1
ATOM 812 C CA . PRO A 1 104 ? 27.097 44.796 24.226 1.00 46.27 177 PRO A CA 1
ATOM 813 C C . PRO A 1 104 ? 28.385 44.349 23.553 1.00 46.24 177 PRO A C 1
ATOM 814 O O . PRO A 1 104 ? 29.289 43.804 24.197 1.00 49.35 177 PRO A O 1
ATOM 818 N N . LYS A 1 105 ? 28.429 44.541 22.237 1.00 44.03 178 LYS A N 1
ATOM 819 C CA . LYS A 1 105 ? 29.571 44.278 21.373 1.00 41.04 178 LYS A CA 1
ATOM 820 C C . LYS A 1 105 ? 29.724 42.802 21.054 1.00 36.96 178 LYS A C 1
ATOM 821 O O . LYS A 1 105 ? 30.783 42.380 20.571 1.00 36.66 178 LYS A O 1
ATOM 827 N N . SER A 1 106 ? 28.696 41.998 21.302 1.00 33.16 179 SER A N 1
ATOM 828 C CA . SER A 1 106 ? 28.794 40.590 20.961 1.00 34.56 179 SER A CA 1
ATOM 829 C C . SER A 1 106 ? 28.921 40.449 19.453 1.00 36.02 179 SER A C 1
ATOM 830 O O . SER A 1 106 ? 28.440 41.286 18.689 1.00 33.92 179 SER A O 1
ATOM 833 N N . ILE A 1 107 ? 29.606 39.392 19.026 1.00 39.07 180 ILE A N 1
ATOM 834 C CA . ILE A 1 107 ? 29.784 39.165 17.600 1.00 46.25 180 ILE A CA 1
ATOM 835 C C . ILE A 1 107 ? 28.422 39.008 16.932 1.00 50.05 180 ILE A C 1
ATOM 836 O O . ILE A 1 107 ? 27.490 38.421 17.494 1.00 50.61 180 ILE A O 1
ATOM 841 N N . LYS A 1 108 ? 28.285 39.557 15.735 1.00 54.92 181 LYS A N 1
ATOM 842 C CA . LYS A 1 108 ? 27.196 39.142 14.869 1.00 57.80 181 LYS A CA 1
ATOM 843 C C . LYS A 1 108 ? 27.797 38.578 13.594 1.00 57.64 181 LYS A C 1
ATOM 844 O O . LYS A 1 108 ? 28.876 38.989 13.153 1.00 57.68 181 LYS A O 1
ATOM 850 N N . GLY A 1 109 ? 27.094 37.615 13.031 1.00 58.70 182 GLY A N 1
ATOM 851 C CA . GLY A 1 109 ? 27.636 36.725 12.031 1.00 58.80 182 GLY A CA 1
ATOM 852 C C . GLY A 1 109 ? 27.816 35.335 12.610 1.00 55.96 182 GLY A C 1
ATOM 853 O O . GLY A 1 109 ? 27.536 35.069 13.780 1.00 53.26 182 GLY A O 1
ATOM 854 N N . THR A 1 110 ? 28.300 34.447 11.757 1.00 55.57 183 THR A N 1
ATOM 855 C CA . THR A 1 110 ? 28.451 33.060 12.146 1.00 54.74 183 THR A CA 1
ATOM 856 C C . THR A 1 110 ? 29.695 32.889 13.016 1.00 49.02 183 THR A C 1
ATOM 857 O O . THR A 1 110 ? 30.689 33.609 12.878 1.00 47.17 183 THR A O 1
ATOM 861 N N . VAL A 1 111 ? 29.604 31.956 13.956 1.00 45.16 184 VAL A N 1
ATOM 862 C CA . VAL A 1 111 ? 30.697 31.610 14.860 1.00 39.24 184 VAL A CA 1
ATOM 863 C C . VAL A 1 111 ? 31.356 30.350 14.320 1.00 34.15 184 VAL A C 1
ATOM 864 O O . VAL A 1 111 ? 30.696 29.314 14.188 1.00 34.74 184 VAL A O 1
ATOM 868 N N . SER A 1 112 ? 32.652 30.398 14.041 1.00 34.78 185 SER A N 1
ATOM 869 C CA . SER A 1 112 ? 33.320 29.168 13.622 1.00 39.34 185 SER A CA 1
ATOM 870 C C . SER A 1 112 ? 33.411 28.194 14.799 1.00 36.41 185 SER A C 1
ATOM 871 O O . SER A 1 112 ? 33.683 28.592 15.933 1.00 41.39 185 SER A O 1
ATOM 874 N N . GLU A 1 113 ? 33.137 26.917 14.538 1.00 31.02 186 GLU A N 1
ATOM 875 C CA . GLU A 1 113 ? 33.015 25.926 15.607 1.00 31.22 186 GLU A CA 1
ATOM 876 C C . GLU A 1 113 ? 34.266 25.069 15.746 1.00 30.46 186 GLU A C 1
ATOM 877 O O . GLU A 1 113 ? 34.185 23.856 15.977 1.00 32.87 186 GLU A O 1
ATOM 883 N N . SER A 1 114 ? 35.434 25.689 15.621 1.00 28.41 187 SER A N 1
ATOM 884 C CA . SER A 1 114 ? 36.700 25.030 15.858 1.00 29.84 187 SER A CA 1
ATOM 885 C C . SER A 1 114 ? 36.789 24.586 17.312 1.00 26.95 187 SER A C 1
ATOM 886 O O . SER A 1 114 ? 36.061 25.071 18.183 1.00 28.53 187 SER A O 1
ATOM 889 N N . TYR A 1 115 ? 37.665 23.631 17.564 1.00 27.86 188 TYR A N 1
ATOM 890 C CA . TYR A 1 115 ? 37.846 23.132 18.932 1.00 25.98 188 TYR A CA 1
ATOM 891 C C . TYR A 1 115 ? 38.447 24.257 19.770 1.00 23.75 188 TYR A C 1
ATOM 892 O O . TYR A 1 115 ? 39.519 24.771 19.415 1.00 25.30 188 TYR A O 1
ATOM 901 N N . PRO A 1 116 ? 37.801 24.700 20.844 1.00 22.23 189 PRO A N 1
ATOM 902 C CA . PRO A 1 116 ? 38.303 25.878 21.561 1.00 20.12 189 PRO A CA 1
ATOM 903 C C . PRO A 1 116 ? 39.438 25.537 22.504 1.00 20.86 189 PRO A C 1
ATOM 904 O O . PRO A 1 116 ? 39.566 24.414 22.998 1.00 23.16 189 PRO A O 1
ATOM 908 N N . HIS A 1 117 ? 40.248 26.555 22.763 1.00 18.79 190 HIS A N 1
ATOM 909 C CA . HIS A 1 117 ? 41.109 26.549 23.931 1.00 19.95 190 HIS A CA 1
ATOM 910 C C . HIS A 1 117 ? 40.260 26.749 25.180 1.00 22.36 190 HIS A C 1
ATOM 911 O O . HIS A 1 117 ? 39.162 27.310 25.131 1.00 20.14 190 HIS A O 1
ATOM 918 N N . LEU A 1 118 ? 40.792 26.325 26.318 1.00 23.13 191 LEU A N 1
ATOM 919 C CA . LEU A 1 118 ? 40.152 26.563 27.597 1.00 19.95 191 LEU A CA 1
ATOM 920 C C . LEU A 1 118 ? 41.089 27.358 28.498 1.00 21.21 191 LEU A C 1
ATOM 921 O O . LEU A 1 118 ? 42.314 27.212 28.429 1.00 23.12 191 LEU A O 1
ATOM 926 N N . ILE A 1 119 ? 40.505 28.217 29.328 1.00 19.03 192 ILE A N 1
ATOM 927 C CA . ILE A 1 119 ? 41.238 28.960 30.348 1.00 19.86 192 ILE A CA 1
ATOM 928 C C . ILE 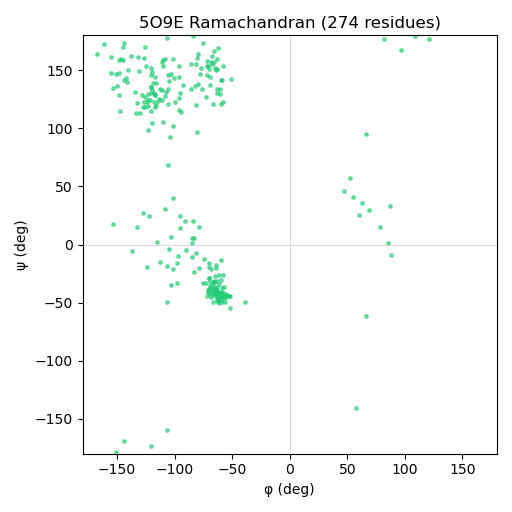A 1 119 ? 40.527 28.699 31.664 1.00 22.76 192 ILE A C 1
ATOM 929 O O . ILE A 1 119 ? 39.323 28.972 31.778 1.00 21.19 192 ILE A O 1
ATOM 934 N N . PHE A 1 120 ? 41.255 28.165 32.643 1.00 22.20 193 PHE A N 1
ATOM 935 C CA . PHE A 1 120 ? 40.752 28.002 34.006 1.00 21.28 193 PHE A CA 1
ATOM 936 C C . PHE A 1 120 ? 41.623 28.866 34.901 1.00 23.92 193 PHE A C 1
ATOM 937 O O . PHE A 1 120 ? 42.836 28.649 34.981 1.00 23.15 193 PHE A O 1
ATOM 945 N N . GLU A 1 121 ? 41.019 29.849 35.551 1.00 22.24 194 GLU A N 1
ATOM 946 C CA . GLU A 1 121 ? 41.760 30.803 36.372 1.00 24.23 194 GLU A CA 1
ATOM 947 C C . GLU A 1 121 ? 41.241 30.750 37.800 1.00 25.99 194 GLU A C 1
ATOM 948 O O . GLU A 1 121 ? 40.036 30.892 38.025 1.00 27.79 194 GLU A O 1
ATOM 954 N N . GLY A 1 122 ? 42.142 30.503 38.755 1.00 27.44 195 GLY A N 1
ATOM 955 C CA . GLY A 1 122 ? 41.814 30.656 40.156 1.00 30.07 195 GLY A CA 1
ATOM 956 C C . GLY A 1 122 ? 41.183 29.473 40.860 1.00 33.44 195 GLY A C 1
ATOM 957 O O . GLY A 1 122 ? 40.378 29.669 41.781 1.00 38.92 195 GLY A O 1
ATOM 958 N N . PHE A 1 123 ? 41.523 28.251 40.487 1.00 29.34 196 PHE A N 1
ATOM 959 C CA . PHE A 1 123 ? 40.928 27.067 41.121 1.00 29.32 196 PHE A CA 1
ATOM 960 C C . PHE A 1 123 ? 41.953 26.414 42.052 1.00 32.73 196 PHE A C 1
ATOM 961 O O . PHE A 1 123 ? 42.402 25.288 41.813 1.00 36.26 196 PHE A O 1
ATOM 969 N N . ARG A 1 124 ? 42.281 27.102 43.151 1.00 31.30 197 ARG A N 1
ATOM 970 C CA . ARG A 1 124 ? 43.495 26.830 43.923 1.00 36.76 197 ARG A CA 1
ATOM 971 C C . ARG A 1 124 ? 43.311 25.821 45.058 1.00 39.52 197 ARG A C 1
ATOM 972 O O . ARG A 1 124 ? 44.128 25.801 45.989 1.00 41.54 197 ARG A O 1
ATOM 980 N N . THR A 1 125 ? 42.279 25.000 45.020 1.00 33.11 198 THR A N 1
ATOM 981 C CA . THR A 1 125 ? 41.976 24.055 46.077 1.00 33.16 198 THR A CA 1
ATOM 982 C C . THR A 1 125 ? 41.706 22.700 45.447 1.00 30.42 198 THR A C 1
ATOM 983 O O . THR A 1 125 ? 41.442 22.618 44.244 1.00 29.93 198 THR A O 1
ATOM 987 N N . PRO A 1 126 ? 41.779 21.615 46.223 1.00 27.61 199 PRO A N 1
ATOM 988 C CA . PRO A 1 126 ? 41.354 20.317 45.670 1.00 25.32 199 PRO A CA 1
ATOM 989 C C . PRO A 1 126 ? 39.934 20.341 45.119 1.00 23.97 199 PRO A C 1
ATOM 990 O O . PRO A 1 126 ? 39.683 19.808 44.029 1.00 24.95 199 PRO A O 1
ATOM 994 N N . LEU A 1 127 ? 38.997 20.970 45.820 1.00 24.51 200 LEU A N 1
ATOM 995 C CA . LEU A 1 127 ? 37.651 21.103 45.265 1.00 25.30 200 LEU A CA 1
ATOM 996 C C . LEU A 1 127 ? 37.681 21.811 43.912 1.00 23.90 200 LEU A C 1
ATOM 997 O O . LEU A 1 127 ? 37.029 21.374 42.954 1.00 22.32 200 LEU A O 1
ATOM 1002 N N . GLY A 1 128 ? 38.445 22.902 43.812 1.00 25.59 201 GLY A N 1
ATOM 1003 C CA . GLY A 1 128 ? 38.541 23.606 42.545 1.00 24.00 201 GLY A CA 1
ATOM 1004 C C . GLY A 1 128 ? 39.135 22.745 41.444 1.00 25.07 201 GLY A C 1
ATOM 1005 O O . GLY A 1 128 ? 38.642 22.740 40.314 1.00 21.54 201 GLY A O 1
ATOM 1006 N N . GLN A 1 129 ? 40.204 22.005 41.754 1.00 25.23 202 GLN A N 1
ATOM 1007 C CA . GLN A 1 129 ? 40.800 21.136 40.741 1.00 25.99 202 GLN A CA 1
ATOM 1008 C C . GLN A 1 129 ? 39.860 20.000 40.327 1.00 24.85 202 GLN A C 1
ATOM 1009 O O . GLN A 1 129 ? 39.888 19.551 39.172 1.00 22.24 202 GLN A O 1
ATOM 1015 N N . ARG A 1 130 ? 39.035 19.507 41.250 1.00 23.01 203 ARG A N 1
ATOM 1016 C CA . ARG A 1 130 ? 38.025 18.525 40.871 1.00 20.85 203 ARG A CA 1
ATOM 1017 C C . ARG A 1 130 ? 37.018 19.121 39.883 1.00 21.56 203 ARG A C 1
ATOM 1018 O O . ARG A 1 130 ? 36.675 18.492 38.875 1.00 23.36 203 ARG A O 1
ATOM 1026 N N . VAL A 1 131 ? 36.544 20.344 40.138 1.00 20.38 204 VAL A N 1
ATOM 1027 C CA . VAL A 1 131 ? 35.581 20.969 39.222 1.00 18.62 204 VAL A CA 1
ATOM 1028 C C . VAL A 1 131 ? 36.215 21.191 37.848 1.00 21.33 204 VAL A C 1
ATOM 1029 O O . VAL A 1 131 ? 35.588 20.944 36.803 1.00 19.72 204 VAL A O 1
ATOM 1033 N N . VAL A 1 132 ? 37.475 21.658 37.824 1.00 19.52 205 VAL A N 1
ATOM 1034 C CA . VAL A 1 132 ? 38.183 21.850 36.552 1.00 19.68 205 VAL A CA 1
ATOM 1035 C C . VAL A 1 132 ? 38.225 20.558 35.733 1.00 23.26 205 VAL A C 1
ATOM 1036 O O . VAL A 1 132 ? 38.015 20.564 34.506 1.00 19.74 205 VAL A O 1
ATOM 1040 N N . LYS A 1 133 ? 38.508 19.431 36.396 1.00 20.98 206 LYS A N 1
ATOM 1041 C CA . LYS A 1 133 ? 38.605 18.155 35.696 1.00 20.90 206 LYS A CA 1
ATOM 1042 C C . LYS A 1 133 ? 37.287 17.769 35.058 1.00 19.23 206 LYS A C 1
ATOM 1043 O O . LYS A 1 133 ? 37.258 17.242 33.945 1.00 19.08 206 LYS A O 1
ATOM 1049 N N . ILE A 1 134 ? 36.192 17.974 35.781 1.00 17.73 207 ILE A N 1
ATOM 1050 C CA . ILE A 1 134 ? 34.868 17.658 35.270 1.00 17.71 207 ILE A CA 1
ATOM 1051 C C . ILE A 1 134 ? 34.558 18.529 34.058 1.00 20.89 207 ILE A C 1
ATOM 1052 O O . ILE A 1 134 ? 34.080 18.047 33.018 1.00 20.36 207 ILE A O 1
ATOM 1057 N N . LEU A 1 135 ? 34.837 19.834 34.170 1.00 16.95 208 LEU A N 1
ATOM 1058 C CA . LEU A 1 135 ? 34.490 20.758 33.084 1.00 18.34 208 LEU A CA 1
ATOM 1059 C C . LEU A 1 135 ? 35.395 20.560 31.870 1.00 19.61 208 LEU A C 1
ATOM 1060 O O . LEU A 1 135 ? 34.929 20.548 30.726 1.00 22.44 208 LEU A O 1
ATOM 1065 N N . LYS A 1 136 ? 36.697 20.421 32.114 1.00 20.40 209 LYS A N 1
ATOM 1066 C CA . LYS A 1 136 ? 37.684 20.324 31.045 1.00 20.83 209 LYS A CA 1
ATOM 1067 C C . LYS A 1 136 ? 37.374 19.175 30.099 1.00 20.29 209 LYS A C 1
ATOM 1068 O O . LYS A 1 136 ? 37.599 19.273 28.878 1.00 21.11 209 LYS A O 1
ATOM 1074 N N . HIS A 1 137 ? 36.873 18.069 30.642 1.00 20.91 210 HIS A N 1
ATOM 1075 C CA . HIS A 1 137 ? 36.695 16.867 29.841 1.00 21.01 210 HIS A CA 1
ATOM 1076 C C . HIS A 1 137 ? 35.380 16.881 29.087 1.00 21.49 210 HIS A C 1
ATOM 1077 O O . HIS A 1 137 ? 35.063 15.903 28.398 1.00 21.12 210 HIS A O 1
ATOM 1084 N N . LEU A 1 138 ? 34.637 17.991 29.160 1.00 17.32 211 LEU A N 1
ATOM 1085 C CA . LEU A 1 138 ? 33.481 18.192 28.285 1.00 18.63 211 LEU A CA 1
ATOM 1086 C C . LEU A 1 138 ? 33.878 18.693 26.893 1.00 22.68 211 LEU A C 1
ATOM 1087 O O . LEU A 1 138 ? 33.023 18.804 26.006 1.00 22.30 211 LEU A O 1
ATOM 1092 N N . PHE A 1 139 ? 35.143 19.016 26.688 1.00 23.60 212 PHE A N 1
ATOM 1093 C CA . PHE A 1 139 ? 35.659 19.563 25.439 1.00 21.19 212 PHE A CA 1
ATOM 1094 C C . PHE A 1 139 ? 36.657 18.577 24.863 1.00 24.39 212 PHE A C 1
ATOM 1095 O O . PHE A 1 139 ? 37.381 17.921 25.628 1.00 23.84 212 PHE A O 1
ATOM 1103 N N . PRO A 1 140 ? 36.719 18.429 23.542 1.00 24.69 213 PRO A N 1
ATOM 1104 C CA . PRO A 1 140 ? 37.664 17.462 22.959 1.00 27.97 213 PRO A CA 1
ATOM 1105 C C . PRO A 1 140 ? 39.092 17.890 23.230 1.00 31.76 213 PRO A C 1
ATOM 1106 O O . PRO A 1 140 ? 39.349 19.069 23.531 1.00 32.25 213 PRO A O 1
ATOM 1110 N N . PRO A 1 141 ? 40.038 16.948 23.207 1.00 31.03 214 PRO A N 1
ATOM 1111 C CA . PRO A 1 141 ? 41.452 17.332 23.283 1.00 30.31 214 PRO A CA 1
ATOM 1112 C C . PRO A 1 141 ? 41.896 17.974 21.981 1.00 29.37 214 PRO A C 1
ATOM 1113 O O . PRO A 1 141 ? 41.334 17.719 20.914 1.00 31.56 214 PRO A O 1
ATOM 1117 N N . ARG A 1 142 ? 42.916 18.822 22.081 1.00 29.30 215 ARG A N 1
ATOM 1118 C CA . ARG A 1 142 ? 43.517 19.469 20.925 1.00 30.79 215 ARG A CA 1
ATOM 1119 C C . ARG A 1 142 ? 44.919 18.914 20.670 1.00 35.56 215 ARG A C 1
ATOM 1120 O O . ARG A 1 142 ? 45.599 18.435 21.582 1.00 37.56 215 ARG A O 1
ATOM 1128 N N . ASP A 1 143 ? 45.336 18.988 19.415 1.00 39.74 216 ASP A N 1
ATOM 1129 C CA . ASP A 1 143 ? 46.691 18.627 18.99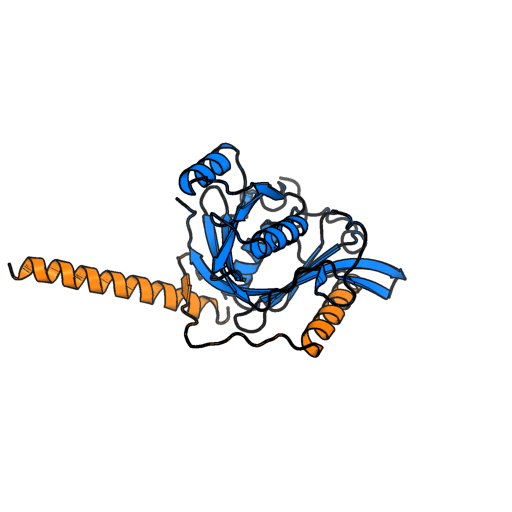3 1.00 41.70 216 ASP A CA 1
ATOM 1130 C C . ASP A 1 143 ? 47.732 19.466 19.738 1.00 39.28 216 ASP A C 1
ATOM 1131 O O . ASP A 1 143 ? 47.693 20.701 19.653 1.00 40.92 216 ASP A O 1
ATOM 1136 N N . PRO A 1 144 ? 48.679 18.857 20.456 1.00 41.01 217 PRO A N 1
ATOM 1137 C CA . PRO A 1 144 ? 49.631 19.667 21.239 1.00 42.92 217 PRO A CA 1
ATOM 1138 C C . PRO A 1 144 ? 50.630 20.443 20.389 1.00 45.17 217 PRO A C 1
ATOM 1139 O O . PRO A 1 144 ? 51.215 21.421 20.881 1.00 41.72 217 PRO A O 1
ATOM 1143 N N . THR A 1 145 ? 50.836 20.050 19.138 1.00 49.14 218 THR A N 1
ATOM 1144 C CA . THR A 1 145 ? 51.918 20.612 18.337 1.00 50.27 218 THR A CA 1
ATOM 1145 C C . THR A 1 145 ? 51.479 21.949 17.761 1.00 46.77 218 THR A C 1
ATOM 1146 O O . THR A 1 145 ? 50.490 22.018 17.022 1.00 45.13 218 THR A O 1
ATOM 1150 N N . ASN A 1 146 ? 52.211 23.006 18.116 1.00 47.07 219 ASN A N 1
ATOM 1151 C CA . ASN A 1 146 ? 51.883 24.376 17.734 1.00 47.98 219 ASN A CA 1
ATOM 1152 C C . ASN A 1 146 ? 50.514 24.785 18.263 1.00 45.43 219 ASN A C 1
ATOM 1153 O O . ASN A 1 146 ? 49.849 25.653 17.689 1.00 45.02 219 ASN A O 1
ATOM 1158 N N . ASN A 1 147 ? 50.088 24.143 19.355 1.00 43.73 220 ASN A N 1
ATOM 1159 C CA . ASN A 1 147 ? 48.816 24.497 19.975 1.00 40.30 220 ASN A CA 1
ATOM 1160 C C . ASN A 1 147 ? 48.836 25.937 20.452 1.00 41.56 220 ASN A C 1
ATOM 1161 O O . ASN A 1 147 ? 47.877 26.687 20.240 1.00 39.27 220 ASN A O 1
ATOM 1166 N N . ALA A 1 148 ? 49.936 26.341 21.094 1.00 48.06 221 ALA A N 1
ATOM 1167 C CA . ALA A 1 148 ? 50.052 27.688 21.637 1.00 52.36 221 ALA A CA 1
ATOM 1168 C C . ALA A 1 148 ? 49.923 28.759 20.565 1.00 56.84 221 ALA A C 1
ATOM 1169 O O . ALA A 1 148 ? 49.733 29.931 20.904 1.00 60.61 221 ALA A O 1
ATOM 1171 N N . LYS A 1 149 ? 50.004 28.385 19.280 1.00 57.44 222 LYS A N 1
ATOM 1172 C CA . LYS A 1 149 ? 49.928 29.345 18.186 1.00 56.32 222 LYS A CA 1
ATOM 1173 C C . LYS A 1 149 ? 48.684 29.229 17.318 1.00 50.68 222 LYS A C 1
ATOM 1174 O O . LYS A 1 149 ? 48.405 30.157 16.553 1.00 52.58 222 LYS A O 1
ATOM 1180 N N . SER A 1 150 ? 47.938 28.132 17.393 1.00 43.97 223 SER A N 1
ATOM 1181 C CA . SER A 1 150 ? 46.787 27.941 16.520 1.00 42.48 223 SER A CA 1
ATOM 1182 C C . SER A 1 150 ? 45.496 28.123 17.316 1.00 36.88 223 SER A C 1
ATOM 1183 O O . SER A 1 150 ? 45.516 28.336 18.529 1.00 33.60 223 SER A O 1
ATOM 1186 N N . GLY A 1 151 ? 44.369 28.028 16.615 1.00 33.04 224 GLY A N 1
ATOM 1187 C CA . GLY A 1 151 ? 43.059 28.202 17.210 1.00 31.55 224 GLY A CA 1
ATOM 1188 C C . GLY A 1 151 ? 42.522 29.610 17.021 1.00 30.67 224 GLY A C 1
ATOM 1189 O O . GLY A 1 151 ? 43.234 30.541 16.635 1.00 31.02 224 GLY A O 1
ATOM 1190 N N . ASN A 1 152 ? 41.211 29.765 17.304 1.00 28.29 225 ASN A N 1
ATOM 1191 C CA . ASN A 1 152 ? 40.595 31.086 17.189 1.00 28.64 225 ASN A CA 1
ATOM 1192 C C . ASN A 1 152 ? 39.387 31.258 18.109 1.00 25.51 225 ASN A C 1
ATOM 1193 O O . ASN A 1 152 ? 38.587 32.177 17.893 1.00 24.47 225 ASN A O 1
ATOM 1198 N N . ARG A 1 153 ? 39.238 30.411 19.125 1.00 21.56 226 ARG A N 1
ATOM 1199 C CA . ARG A 1 153 ? 38.078 30.425 20.004 1.00 22.74 226 ARG A CA 1
ATOM 1200 C C . ARG A 1 153 ? 38.558 29.980 21.381 1.00 21.23 226 ARG A C 1
ATOM 1201 O O . ARG A 1 153 ? 39.493 29.180 21.484 1.00 19.51 226 ARG A O 1
ATOM 1209 N N . VAL A 1 154 ? 37.943 30.515 22.434 1.00 19.73 227 VAL A N 1
ATOM 1210 C CA . VAL A 1 154 ? 38.352 30.150 23.791 1.00 19.28 227 VAL A CA 1
ATOM 1211 C C . VAL A 1 154 ? 37.151 30.253 24.730 1.00 20.17 227 VAL A C 1
ATOM 1212 O O . VAL A 1 154 ? 36.360 31.204 24.657 1.00 20.54 227 VAL A O 1
ATOM 1216 N N . ILE A 1 155 ? 36.999 29.259 25.604 1.00 18.04 228 ILE A N 1
ATOM 1217 C CA . ILE A 1 155 ? 36.027 29.330 26.692 1.00 19.02 228 ILE A CA 1
ATOM 1218 C C . ILE A 1 155 ? 36.798 29.524 27.993 1.00 19.65 228 ILE A C 1
ATOM 1219 O O . ILE A 1 155 ? 37.784 28.822 28.251 1.00 17.86 228 ILE A O 1
ATOM 1224 N N . THR A 1 156 ? 36.362 30.490 28.793 1.00 21.32 229 THR A N 1
ATOM 1225 C CA . THR A 1 156 ? 37.096 30.964 29.963 1.00 20.52 229 THR A CA 1
ATOM 1226 C C . THR A 1 156 ? 36.258 30.781 31.221 1.00 21.24 229 THR A C 1
ATOM 1227 O O . THR A 1 156 ? 35.092 31.188 31.252 1.00 20.22 229 THR A O 1
ATOM 1231 N N . PHE A 1 157 ? 36.858 30.184 32.257 1.00 19.41 230 PHE A N 1
ATOM 1232 C CA . PHE A 1 157 ? 36.227 29.955 33.553 1.00 20.12 230 PHE A CA 1
ATOM 1233 C C . PHE A 1 157 ? 37.101 30.631 34.608 1.00 19.71 230 PHE A C 1
ATOM 1234 O O . PHE A 1 157 ? 38.263 30.252 34.762 1.00 21.96 230 PHE A O 1
ATOM 1242 N N . VAL A 1 158 ? 36.558 31.607 35.337 1.00 17.09 231 VAL A N 1
ATOM 1243 C CA . VAL A 1 158 ? 37.334 32.360 36.327 1.00 17.55 231 VAL A CA 1
ATOM 1244 C C . VAL A 1 158 ? 36.680 32.178 37.689 1.00 20.52 231 VAL A C 1
ATOM 1245 O O . VAL A 1 158 ? 35.560 32.643 37.907 1.00 22.71 231 VAL A O 1
ATOM 1249 N N . ASN A 1 159 ? 37.379 31.531 38.611 1.00 24.99 232 ASN A N 1
ATOM 1250 C CA . ASN A 1 159 ? 36.816 31.214 39.914 1.00 24.21 232 ASN A CA 1
ATOM 1251 C C . ASN A 1 159 ? 37.233 32.271 40.930 1.00 26.55 232 ASN A C 1
ATOM 1252 O O . ASN A 1 159 ? 38.424 32.570 41.083 1.00 26.93 232 ASN A O 1
ATOM 1257 N N . GLN A 1 160 ? 36.251 32.849 41.610 1.00 29.71 233 GLN A N 1
ATOM 1258 C CA . GLN A 1 160 ? 36.505 33.762 42.722 1.00 38.57 233 GLN A CA 1
ATOM 1259 C C . GLN A 1 160 ? 35.655 33.292 43.890 1.00 39.80 233 GLN A C 1
ATOM 1260 O O . GLN A 1 160 ? 34.421 33.344 43.821 1.00 37.95 233 GLN A O 1
ATOM 1266 N N . ASP A 1 161 ? 36.314 32.820 44.947 1.00 41.28 234 ASP A N 1
ATOM 1267 C CA . ASP A 1 161 ? 35.651 32.269 46.131 1.00 42.62 234 ASP A CA 1
ATOM 1268 C C . ASP A 1 161 ? 34.845 31.057 45.676 1.00 38.51 234 ASP A C 1
ATOM 1269 O O . ASP A 1 161 ? 35.454 30.081 45.205 1.00 38.48 234 ASP A O 1
ATOM 1274 N N A ASP A 1 162 ? 33.512 31.072 45.787 0.43 33.96 235 ASP A N 1
ATOM 1275 N N B ASP A 1 162 ? 33.521 31.048 45.772 0.57 33.75 235 ASP A N 1
ATOM 1276 C CA A ASP A 1 162 ? 32.642 29.944 45.477 0.43 32.21 235 ASP A CA 1
ATOM 1277 C CA B ASP A 1 162 ? 32.775 29.852 45.401 0.57 32.15 235 ASP A CA 1
ATOM 1278 C C A ASP A 1 162 ? 32.081 29.975 44.060 0.43 26.75 235 ASP A C 1
ATOM 1279 C C B ASP A 1 162 ? 32.054 29.981 44.064 0.57 26.77 235 ASP A C 1
ATOM 1280 O O A ASP A 1 162 ? 31.441 29.001 43.646 0.43 24.95 235 ASP A O 1
ATOM 1281 O O B ASP A 1 162 ? 31.276 29.089 43.706 0.57 24.79 235 ASP A O 1
ATOM 1290 N N . CYS A 1 163 ? 32.287 31.059 43.317 1.00 20.78 236 CYS A N 1
ATOM 1291 C CA . CYS A 1 163 ? 31.580 31.282 42.059 1.00 22.35 236 CYS A CA 1
ATOM 1292 C C . CYS A 1 163 ? 32.537 31.242 40.879 1.00 25.80 236 CYS A C 1
ATOM 1293 O O . CYS A 1 163 ? 33.724 31.553 41.012 1.00 27.16 236 CYS A O 1
ATOM 1296 N N . ILE A 1 164 ? 32.005 30.889 39.707 1.00 22.69 237 ILE A N 1
ATOM 1297 C CA . ILE A 1 164 ? 32.800 30.766 38.481 1.00 20.76 237 ILE A CA 1
ATOM 1298 C C . ILE A 1 164 ? 32.149 31.638 37.415 1.00 21.21 237 ILE A C 1
ATOM 1299 O O . ILE A 1 164 ? 30.998 31.403 37.063 1.00 17.99 237 ILE A O 1
ATOM 1304 N N . GLU A 1 165 ? 32.873 32.641 36.914 1.00 20.65 238 GLU A N 1
ATOM 1305 C CA . GLU A 1 165 ? 32.399 33.413 35.770 1.00 20.65 238 GLU A CA 1
ATOM 1306 C C . GLU A 1 165 ? 32.726 32.648 34.493 1.00 20.57 238 GLU A C 1
ATOM 1307 O O . GLU A 1 165 ? 33.830 32.134 34.356 1.00 24.89 238 GLU A O 1
ATOM 1313 N N . VAL A 1 166 ? 31.786 32.575 33.549 1.00 18.46 239 VAL A N 1
ATOM 1314 C CA . VAL A 1 166 ? 32.020 31.838 32.308 1.00 19.33 239 VAL A CA 1
ATOM 1315 C C . VAL A 1 166 ? 31.878 32.789 31.120 1.00 19.02 239 VAL A C 1
ATOM 1316 O O . VAL A 1 166 ? 30.944 33.601 31.085 1.00 18.78 239 VAL A O 1
ATOM 1320 N N . ARG A 1 167 ? 32.815 32.705 30.160 1.00 17.30 240 ARG A N 1
ATOM 1321 C CA . ARG A 1 167 ? 32.797 33.527 28.945 1.00 18.81 240 ARG A CA 1
ATOM 1322 C C . ARG A 1 167 ? 33.169 32.684 27.731 1.00 18.75 240 ARG A C 1
ATOM 1323 O O . ARG A 1 167 ? 33.775 31.626 27.848 1.00 17.11 240 ARG A O 1
ATOM 1331 N N . HIS A 1 168 ? 32.837 33.204 26.547 1.00 17.92 241 HIS A N 1
ATOM 1332 C CA . HIS A 1 168 ? 33.009 32.482 25.289 1.00 19.02 241 HIS A CA 1
ATOM 1333 C C . HIS A 1 168 ? 33.324 33.544 24.242 1.00 20.69 241 HIS A C 1
ATOM 1334 O O . HIS A 1 168 ? 32.490 34.421 23.997 1.00 20.35 241 HIS A O 1
ATOM 1341 N N . HIS A 1 169 ? 34.537 33.501 23.680 1.00 20.09 242 HIS A N 1
ATOM 1342 C CA . HIS A 1 169 ? 35.013 34.502 22.729 1.00 21.93 242 HIS A CA 1
ATOM 1343 C C . HIS A 1 169 ? 35.605 33.817 21.510 1.00 21.19 242 HIS A C 1
ATOM 1344 O O . HIS A 1 169 ? 36.218 32.750 21.616 1.00 21.14 242 HIS A O 1
ATOM 1351 N N . VAL A 1 170 ? 35.496 34.474 20.356 1.00 23.41 243 VAL A N 1
ATOM 1352 C CA . VAL A 1 170 ? 36.382 34.185 19.239 1.00 21.71 243 VAL A CA 1
ATOM 1353 C C . VAL A 1 170 ? 37.448 35.273 19.212 1.00 24.85 243 VAL A C 1
ATOM 1354 O O . VAL A 1 170 ? 37.277 36.360 19.776 1.00 25.11 243 VAL A O 1
ATOM 1358 N N . TYR A 1 171 ? 38.577 34.988 18.561 1.00 27.17 244 TYR A N 1
ATOM 1359 C CA . TYR A 1 171 ? 39.625 36.002 18.525 1.00 27.67 244 TYR A CA 1
ATOM 1360 C C . TYR A 1 171 ? 40.375 35.980 17.205 1.00 29.23 244 TYR A C 1
ATOM 1361 O O . TYR A 1 171 ? 40.364 34.992 16.464 1.00 27.86 244 TYR A O 1
ATOM 1370 N N . VAL A 1 172 ? 41.007 37.115 16.915 1.00 32.05 245 VAL A N 1
ATOM 1371 C CA . VAL A 1 172 ? 41.851 37.293 15.739 1.00 34.32 245 VAL A CA 1
ATOM 1372 C C . VAL A 1 172 ? 43.225 37.730 16.228 1.00 33.98 245 VAL A C 1
ATOM 1373 O O . VAL A 1 172 ? 43.340 38.714 16.966 1.00 31.13 245 VAL A O 1
ATOM 1377 N N . ARG A 1 173 ? 44.253 36.983 15.849 1.00 37.14 246 ARG A N 1
ATOM 1378 C CA . ARG A 1 173 ? 45.637 37.331 16.161 1.00 40.62 246 ARG A CA 1
ATOM 1379 C C . ARG A 1 173 ? 46.089 38.383 15.153 1.00 40.06 246 ARG A C 1
ATOM 1380 O O . ARG A 1 173 ? 46.476 38.051 14.034 1.00 43.43 246 ARG A O 1
ATOM 1388 N N . THR A 1 174 ? 46.022 39.664 15.524 1.00 36.59 247 THR A N 1
ATOM 1389 C CA . THR A 1 174 ? 46.276 40.714 14.541 1.00 37.39 247 THR A CA 1
ATOM 1390 C C . THR A 1 174 ? 47.760 40.922 14.277 1.00 36.58 247 THR A C 1
ATOM 1391 O O . THR A 1 174 ? 48.119 41.472 13.228 1.00 39.81 247 THR A O 1
ATOM 1395 N N . ASN A 1 175 ? 48.619 40.484 15.192 1.00 35.19 248 ASN A N 1
ATOM 1396 C CA . ASN A 1 175 ? 50.066 40.635 15.089 1.00 35.32 248 ASN A CA 1
ATOM 1397 C C . ASN A 1 175 ? 50.663 39.628 16.050 1.00 32.73 248 ASN A C 1
ATOM 1398 O O . ASN A 1 175 ? 49.941 39.020 16.840 1.00 32.14 248 ASN A O 1
ATOM 1403 N N . TYR A 1 176 ? 51.993 39.487 16.014 1.00 30.40 249 TYR A N 1
ATOM 1404 C CA . TYR A 1 176 ? 52.646 38.558 16.935 1.00 33.16 249 TYR A CA 1
ATOM 1405 C C . TYR A 1 176 ? 52.356 38.896 18.396 1.00 34.25 249 TYR A C 1
ATOM 1406 O O . TYR A 1 176 ? 52.364 38.001 19.255 1.00 36.68 249 TYR A O 1
ATOM 1415 N N . ASN A 1 177 ? 52.069 40.161 18.705 1.00 32.54 250 ASN A N 1
ATOM 1416 C CA . ASN A 1 177 ? 51.898 40.568 20.095 1.00 34.12 250 ASN A CA 1
ATOM 1417 C C . ASN A 1 177 ? 50.576 41.301 20.331 1.00 31.72 250 ASN A C 1
ATOM 1418 O O . ASN A 1 177 ? 50.480 42.115 21.256 1.00 33.03 250 ASN A O 1
ATOM 1423 N N . SER A 1 178 ? 49.546 41.030 19.526 1.00 27.08 251 SER A N 1
ATOM 1424 C CA . SER A 1 178 ? 48.251 41.657 19.771 1.00 31.09 251 SER A CA 1
ATOM 1425 C C . SER A 1 178 ? 47.105 40.771 19.290 1.00 31.33 251 SER A C 1
ATOM 1426 O O . SER A 1 178 ? 47.227 40.062 18.289 1.00 32.20 251 SER A O 1
ATOM 1429 N N . VAL A 1 179 ? 45.975 40.841 20.003 1.00 29.67 252 VAL A N 1
ATOM 1430 C CA . VAL A 1 179 ? 44.804 40.013 19.719 1.00 28.83 252 VAL A CA 1
ATOM 1431 C C . VAL A 1 179 ? 43.541 40.849 19.918 1.00 32.25 252 VAL A C 1
ATOM 1432 O O . VAL A 1 179 ? 43.459 41.645 20.860 1.00 32.77 252 VAL A O 1
ATOM 1436 N N . GLU A 1 180 ? 42.554 40.668 19.033 1.00 33.10 253 GLU A N 1
ATOM 1437 C CA . GLU A 1 180 ? 41.220 41.245 19.205 1.00 33.34 253 GLU A CA 1
ATOM 1438 C C . GLU A 1 180 ? 40.222 40.139 19.550 1.00 27.23 253 GLU A C 1
ATOM 1439 O O . GLU A 1 180 ? 40.160 39.121 18.853 1.00 27.10 253 GLU A O 1
ATOM 1445 N N . LEU A 1 181 ? 39.461 40.329 20.637 1.00 24.20 254 LEU A N 1
ATOM 1446 C CA . LEU A 1 181 ? 38.411 39.400 21.056 1.00 23.10 254 LEU A CA 1
ATOM 1447 C C . LEU A 1 181 ? 37.041 39.850 20.559 1.00 26.25 254 LEU A C 1
ATOM 1448 O O . LEU A 1 181 ? 36.740 41.047 20.539 1.00 27.18 254 LEU A O 1
ATOM 1453 N N . SER A 1 182 ? 36.198 38.880 20.191 1.00 26.50 255 SER A N 1
ATOM 1454 C CA . SER A 1 182 ? 34.779 39.129 19.921 1.00 24.57 255 SER A CA 1
ATOM 1455 C C . SER A 1 182 ? 33.956 38.155 20.747 1.00 24.82 255 SER A C 1
ATOM 1456 O O . SER A 1 182 ? 34.046 36.939 20.541 1.00 23.58 255 SER A O 1
ATOM 1459 N N . GLU A 1 183 ? 33.136 38.690 21.649 1.00 24.29 256 GLU A N 1
ATOM 1460 C CA . GLU A 1 183 ? 32.396 37.866 22.594 1.00 23.31 256 GLU A CA 1
ATOM 1461 C C . GLU A 1 183 ? 31.214 37.182 21.918 1.00 24.92 256 GLU A C 1
ATOM 1462 O O . GLU A 1 183 ? 30.447 37.818 21.185 1.00 22.89 256 GLU A O 1
ATOM 1468 N N . VAL A 1 184 ? 31.066 35.882 22.178 1.00 25.84 257 VAL A N 1
ATOM 1469 C CA . VAL A 1 184 ? 30.005 35.072 21.587 1.00 22.46 257 VAL A CA 1
ATOM 1470 C C . VAL A 1 184 ? 28.849 34.930 22.568 1.00 24.55 257 VAL A C 1
ATOM 1471 O O . VAL A 1 184 ? 27.689 34.815 22.155 1.00 23.12 257 VAL A O 1
ATOM 1475 N N . GLY A 1 185 ? 29.155 34.895 23.872 1.00 23.17 258 GLY A N 1
ATOM 1476 C CA . GLY A 1 185 ? 28.144 34.605 24.871 1.00 20.47 258 GLY A CA 1
ATOM 1477 C C . GLY A 1 185 ? 27.919 33.112 25.005 1.00 20.62 258 GLY A C 1
ATOM 1478 O O . GLY A 1 185 ? 28.529 32.311 24.295 1.00 20.00 258 GLY A O 1
ATOM 1479 N N . PRO A 1 186 ? 27.055 32.692 25.938 1.00 20.47 259 PRO A N 1
ATOM 1480 C CA . PRO A 1 186 ? 26.375 33.570 26.890 1.00 17.92 259 PRO A CA 1
ATOM 1481 C C . PRO A 1 186 ? 27.363 34.002 27.970 1.00 20.21 259 PRO A C 1
ATOM 1482 O O . PRO A 1 186 ? 28.514 33.546 27.987 1.00 22.39 259 PRO A O 1
ATOM 1486 N N . ARG A 1 187 ? 26.948 34.906 28.831 1.00 20.10 260 ARG A N 1
ATOM 1487 C CA . ARG A 1 187 ? 27.634 35.115 30.094 1.00 17.78 260 ARG A CA 1
ATOM 1488 C C . ARG A 1 187 ? 26.811 34.451 31.176 1.00 19.53 260 ARG A C 1
ATOM 1489 O O . ARG A 1 187 ? 25.580 34.457 31.114 1.00 20.34 260 ARG A O 1
ATOM 1497 N N . PHE A 1 188 ? 27.486 33.920 32.194 1.00 17.28 261 PHE A N 1
ATOM 1498 C CA . PHE A 1 188 ? 26.753 33.506 33.379 1.00 18.99 261 PHE A CA 1
ATOM 1499 C C . PHE A 1 188 ? 27.755 33.229 34.482 1.00 22.70 261 PHE A C 1
ATOM 1500 O O . PHE A 1 188 ? 28.967 33.129 34.243 1.00 19.82 261 PHE A O 1
ATOM 1508 N N . THR A 1 189 ? 27.219 33.162 35.700 1.00 20.36 262 THR A N 1
ATOM 1509 C CA . THR A 1 189 ? 27.939 32.781 36.908 1.00 20.79 262 THR A CA 1
ATOM 1510 C C . THR A 1 189 ? 27.400 31.432 37.353 1.00 22.66 262 THR A C 1
ATOM 1511 O O . THR A 1 189 ? 26.180 31.251 37.434 1.00 21.94 262 THR A O 1
ATOM 1515 N N . MET A 1 190 ? 28.309 30.518 37.676 1.00 19.22 263 MET A N 1
ATOM 1516 C CA . MET A 1 190 ? 28.020 29.153 38.084 1.00 21.28 263 MET A CA 1
ATOM 1517 C C . MET A 1 190 ? 28.547 28.999 39.506 1.00 21.44 263 MET A C 1
ATOM 1518 O O . MET A 1 190 ? 29.701 29.344 39.758 1.00 23.29 263 MET A O 1
ATOM 1523 N N . ARG A 1 191 ? 27.737 28.485 40.429 1.00 17.54 264 ARG A N 1
ATOM 1524 C CA . ARG A 1 191 ? 28.196 28.253 41.805 1.00 16.89 264 ARG A CA 1
ATOM 1525 C C . ARG A 1 191 ? 27.998 26.779 42.136 1.00 17.08 264 ARG A C 1
ATOM 1526 O O . ARG A 1 191 ? 26.867 26.344 42.415 1.00 18.02 264 ARG A O 1
ATOM 1534 N N . PRO A 1 192 ? 29.039 25.959 42.045 1.00 18.67 265 PRO A N 1
ATOM 1535 C CA . PRO A 1 192 ? 28.883 24.532 42.354 1.00 15.44 265 PRO A CA 1
ATOM 1536 C C . PRO A 1 192 ? 28.391 24.325 43.784 1.00 17.08 265 PRO A C 1
ATOM 1537 O O . PRO A 1 192 ? 28.787 25.046 44.700 1.00 19.23 265 PRO A O 1
ATOM 1541 N N . PHE A 1 193 ? 27.496 23.339 43.967 1.00 18.77 266 PHE A N 1
ATOM 1542 C CA . PHE A 1 193 ? 27.022 23.021 45.316 1.00 18.71 266 PHE A CA 1
ATOM 1543 C C . PHE A 1 193 ? 26.937 21.533 45.623 1.00 19.26 266 PHE A C 1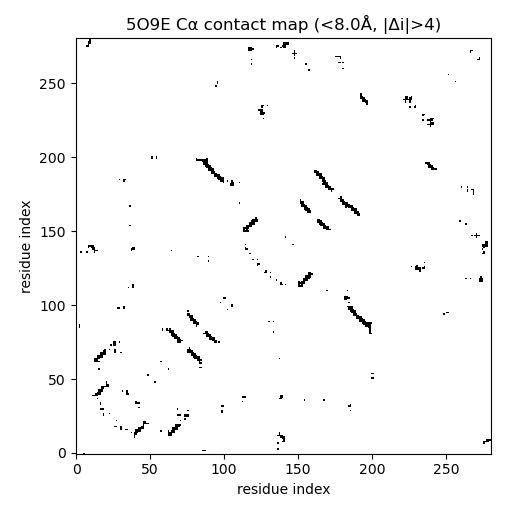
ATOM 1544 O O . PHE A 1 193 ? 26.673 21.189 46.783 1.00 19.41 266 PHE A O 1
ATOM 1552 N N . SER A 1 194 ? 27.171 20.640 44.661 1.00 18.20 267 SER A N 1
ATOM 1553 C CA . SER A 1 194 ? 27.141 19.207 44.938 1.00 18.91 267 SER A CA 1
ATOM 1554 C C . SER A 1 194 ? 28.047 18.509 43.939 1.00 19.48 267 SER A C 1
ATOM 1555 O O . SER A 1 194 ? 28.032 18.848 42.754 1.00 17.71 267 SER A O 1
ATOM 1558 N N . ILE A 1 195 ? 28.867 17.581 44.422 1.00 21.00 268 ILE A N 1
ATOM 1559 C CA . ILE A 1 195 ? 29.579 16.653 43.553 1.00 20.82 268 ILE A CA 1
ATOM 1560 C C . ILE A 1 195 ? 29.386 15.286 44.178 1.00 23.35 268 ILE A C 1
ATOM 1561 O O . ILE A 1 195 ? 29.862 15.049 45.296 1.00 25.07 268 ILE A O 1
ATOM 1566 N N . THR A 1 196 ? 28.664 14.406 43.494 1.00 19.27 269 THR A N 1
ATOM 1567 C CA . THR A 1 196 ? 28.468 13.048 43.975 1.00 22.39 269 THR A CA 1
ATOM 1568 C C . THR A 1 196 ? 29.218 12.072 43.076 1.00 22.57 269 THR A C 1
ATOM 1569 O O . THR A 1 196 ? 29.557 12.388 41.929 1.00 19.82 269 THR A O 1
ATOM 1573 N N . MET A 1 197 ? 29.526 10.895 43.629 1.00 23.30 270 MET A N 1
ATOM 1574 C CA . MET A 1 197 ? 30.461 9.977 42.975 1.00 23.64 270 MET A CA 1
ATOM 1575 C C . MET A 1 197 ? 29.813 9.086 41.931 1.00 21.00 270 MET A C 1
ATOM 1576 O O . MET A 1 197 ? 30.532 8.424 41.175 1.00 21.24 270 MET A O 1
ATOM 1581 N N . GLY A 1 198 ? 28.488 9.046 41.864 1.00 22.50 271 GLY A N 1
ATOM 1582 C CA . GLY A 1 198 ? 27.783 8.248 40.905 1.00 26.39 271 GLY A CA 1
ATOM 1583 C C . GLY A 1 198 ? 27.171 9.080 39.798 1.00 26.94 271 GLY A C 1
ATOM 1584 O O . GLY A 1 198 ? 27.568 10.228 39.547 1.00 27.16 271 GLY A O 1
ATOM 1585 N N . THR A 1 199 ? 26.181 8.497 39.126 1.00 28.88 272 THR A N 1
ATOM 1586 C CA . THR A 1 199 ? 25.557 9.122 37.960 1.00 32.24 272 THR A CA 1
ATOM 1587 C C . THR A 1 199 ? 24.054 9.316 38.224 1.00 35.54 272 THR A C 1
ATOM 1588 O O . THR A 1 199 ? 23.579 9.121 39.336 1.00 33.71 272 THR A O 1
ATOM 1592 N N . LEU A 1 200 ? 23.309 9.747 37.205 1.00 41.72 273 LEU A N 1
ATOM 1593 C CA . LEU A 1 200 ? 21.850 9.831 37.306 1.00 45.51 273 LEU A CA 1
ATOM 1594 C C . LEU A 1 200 ? 21.211 8.448 37.161 1.00 50.18 273 LEU A C 1
ATOM 1595 O O . LEU A 1 200 ? 21.747 7.559 36.502 1.00 50.62 273 LEU A O 1
ATOM 1600 N N . GLU A 1 201 ? 20.046 8.270 37.772 1.00 59.89 274 GLU A N 1
ATOM 1601 C CA . GLU A 1 201 ? 19.359 6.985 37.651 1.00 67.97 274 GLU A CA 1
ATOM 1602 C C . GLU A 1 201 ? 18.708 6.874 36.274 1.00 70.79 274 GLU A C 1
ATOM 1603 O O . GLU A 1 201 ? 18.183 7.857 35.753 1.00 71.40 274 GLU A O 1
ATOM 1610 N N . ALA B 2 44 ? 7.465 -1.777 71.236 1.00 115.04 475 ALA B N 1
ATOM 1611 C CA . ALA B 2 44 ? 6.667 -0.558 71.221 1.00 117.72 475 ALA B CA 1
ATOM 1612 C C . ALA B 2 44 ? 7.595 0.635 71.345 1.00 120.59 475 ALA B C 1
ATOM 1613 O O . ALA B 2 44 ? 7.681 1.479 70.452 1.00 120.19 475 ALA B O 1
ATOM 1615 N N . HIS B 2 45 ? 8.301 0.685 72.474 1.00 124.38 476 HIS B N 1
ATOM 1616 C CA . HIS B 2 45 ? 9.280 1.738 72.689 1.00 124.58 476 HIS B CA 1
ATOM 1617 C C . HIS B 2 45 ? 10.552 1.530 71.881 1.00 117.22 476 HIS B C 1
ATOM 1618 O O . HIS B 2 45 ? 11.348 2.465 71.769 1.00 115.63 476 HIS B O 1
ATOM 1625 N N . GLU B 2 46 ? 10.752 0.343 71.300 1.00 112.86 477 GLU B N 1
ATOM 1626 C CA . GLU B 2 46 ? 11.969 0.077 70.547 1.00 100.22 477 GLU B CA 1
ATOM 1627 C C . GLU B 2 46 ? 11.794 0.255 69.044 1.00 90.33 477 GLU B C 1
ATOM 1628 O O . GLU B 2 46 ? 12.794 0.357 68.330 1.00 85.87 477 GLU B O 1
ATOM 1634 N N . ARG B 2 47 ? 10.563 0.308 68.542 1.00 88.54 478 ARG B N 1
ATOM 1635 C CA . ARG B 2 47 ? 10.360 0.776 67.171 1.00 85.15 478 ARG B CA 1
ATOM 1636 C C . ARG B 2 47 ? 10.513 2.288 67.064 1.00 80.52 478 ARG B C 1
ATOM 1637 O O . ARG B 2 47 ? 10.970 2.785 66.023 1.00 78.72 478 ARG B O 1
ATOM 1645 N N . ARG B 2 48 ? 10.126 3.031 68.108 1.00 78.68 479 ARG B N 1
ATOM 1646 C CA . ARG B 2 48 ? 10.432 4.456 68.137 1.00 76.56 479 ARG B CA 1
ATOM 1647 C C . ARG B 2 48 ? 11.929 4.684 68.026 1.00 70.68 479 ARG B C 1
ATOM 1648 O O . ARG B 2 48 ? 12.377 5.592 67.317 1.00 72.02 479 ARG B O 1
ATOM 1656 N N . GLN B 2 49 ? 12.718 3.861 68.724 1.00 64.52 480 GLN B N 1
ATOM 1657 C CA . GLN B 2 49 ? 14.166 4.029 68.721 1.00 58.65 480 GLN B CA 1
ATOM 1658 C C . GLN B 2 49 ? 14.747 3.773 67.340 1.00 53.70 480 GLN B C 1
ATOM 1659 O O . GLN B 2 49 ? 15.748 4.397 66.961 1.00 51.14 480 GLN B O 1
ATOM 1665 N N . ALA B 2 50 ? 14.119 2.883 66.571 1.00 50.64 481 ALA B N 1
ATOM 1666 C CA . ALA B 2 50 ? 14.564 2.644 65.204 1.00 48.68 481 ALA B CA 1
ATOM 1667 C C . ALA B 2 50 ? 14.423 3.896 64.353 1.00 44.04 481 ALA B C 1
ATOM 1668 O O . ALA B 2 50 ? 15.334 4.236 63.593 1.00 45.50 481 ALA B O 1
ATOM 1670 N N . LYS B 2 51 ? 13.294 4.603 64.470 1.00 44.78 482 LYS B N 1
ATOM 1671 C CA . LYS B 2 51 ? 13.105 5.814 63.670 1.00 47.69 482 LYS B CA 1
ATOM 1672 C C . LYS B 2 51 ? 14.043 6.933 64.117 1.00 43.04 482 LYS B C 1
ATOM 1673 O O . LYS B 2 51 ? 14.605 7.644 63.281 1.00 42.60 482 LYS B O 1
ATOM 1679 N N . ILE B 2 52 ? 14.232 7.103 65.427 1.00 43.07 483 ILE B N 1
ATOM 1680 C CA . ILE B 2 52 ? 15.185 8.103 65.906 1.00 41.20 483 ILE B CA 1
ATOM 1681 C C . ILE B 2 52 ? 16.567 7.849 65.310 1.00 38.65 483 ILE B C 1
ATOM 1682 O O . ILE B 2 52 ? 17.231 8.768 64.811 1.00 36.76 483 ILE B O 1
ATOM 1687 N N . ALA B 2 53 ? 17.014 6.587 65.336 1.00 36.17 484 ALA B N 1
ATOM 1688 C CA . ALA B 2 53 ? 18.339 6.272 64.811 1.00 36.17 484 ALA B CA 1
ATOM 1689 C C . ALA B 2 53 ? 18.411 6.506 63.313 1.00 38.08 484 ALA B C 1
ATOM 1690 O O . ALA B 2 53 ? 19.473 6.865 62.783 1.00 38.09 484 ALA B O 1
ATOM 1692 N N . GLU B 2 54 ? 17.295 6.289 62.617 1.00 40.33 485 GLU B N 1
ATOM 1693 C CA . GLU B 2 54 ? 17.202 6.642 61.206 1.00 42.06 485 GLU B CA 1
ATOM 1694 C C . GLU B 2 54 ? 17.444 8.136 61.006 1.00 37.64 485 GLU B C 1
ATOM 1695 O O . GLU B 2 54 ? 18.199 8.536 60.116 1.00 36.25 485 GLU B O 1
ATOM 1701 N N . GLN B 2 55 ? 16.809 8.980 61.833 1.00 38.92 486 GLN B N 1
ATOM 1702 C CA . GLN B 2 55 ? 17.027 10.423 61.710 1.00 38.60 486 GLN B CA 1
ATOM 1703 C C . GLN B 2 55 ? 18.480 10.785 61.996 1.00 31.02 486 GLN B C 1
ATOM 1704 O O . GLN B 2 55 ? 19.075 11.597 61.284 1.00 29.38 486 GLN B O 1
ATOM 1710 N N . ILE B 2 56 ? 19.067 10.188 63.038 1.00 32.37 487 ILE B N 1
ATOM 1711 C CA . ILE B 2 56 ? 20.463 10.459 63.377 1.00 31.17 487 ILE B CA 1
ATOM 1712 C C . ILE B 2 56 ? 21.377 10.085 62.217 1.00 33.69 487 ILE B C 1
ATOM 1713 O O . ILE B 2 56 ? 22.245 10.867 61.814 1.00 33.29 487 ILE B O 1
ATOM 1718 N N . ARG B 2 57 ? 21.183 8.890 61.645 1.00 34.24 488 ARG B N 1
ATOM 1719 C CA . ARG B 2 57 ? 22.011 8.477 60.510 1.00 34.08 488 ARG B CA 1
ATOM 1720 C C . ARG B 2 57 ? 21.887 9.446 59.342 1.00 33.30 488 ARG B C 1
ATOM 1721 O O . ARG B 2 57 ? 22.880 9.755 58.673 1.00 32.45 488 ARG B O 1
ATOM 1729 N N . LYS B 2 58 ? 20.673 9.920 59.064 1.00 33.01 489 LYS B N 1
ATOM 1730 C CA . LYS B 2 58 ? 20.496 10.851 57.951 1.00 31.88 489 LYS B CA 1
ATOM 1731 C C . LYS B 2 58 ? 21.176 12.186 58.238 1.00 30.50 489 LYS B C 1
ATOM 1732 O O . LYS B 2 58 ? 21.769 12.803 57.345 1.00 29.24 489 LYS B O 1
ATOM 1738 N N . LEU B 2 59 ? 21.117 12.648 59.483 1.00 29.47 490 LEU B N 1
ATOM 1739 C CA . LEU B 2 59 ? 21.778 13.905 59.796 1.00 26.28 490 LEU B CA 1
ATOM 1740 C C . LEU B 2 59 ? 23.291 13.758 59.734 1.00 25.42 490 LEU B C 1
ATOM 1741 O O . LEU B 2 59 ? 23.987 14.692 59.329 1.00 27.06 490 LEU B O 1
ATOM 1746 N N . GLU B 2 60 ? 23.819 12.607 60.177 1.00 28.17 491 GLU B N 1
ATOM 1747 C CA . GLU B 2 60 ? 25.260 12.355 60.087 1.00 30.40 491 GLU B CA 1
ATOM 1748 C C . GLU B 2 60 ? 25.725 12.328 58.640 1.00 28.42 491 GLU B C 1
ATOM 1749 O O . GLU B 2 60 ? 26.816 12.817 58.325 1.00 30.75 491 GLU B O 1
ATOM 1755 N N . ALA B 2 61 ? 24.932 11.721 57.755 1.00 28.50 492 ALA B N 1
ATOM 1756 C CA . ALA B 2 61 ? 25.310 11.658 56.335 1.00 27.45 492 ALA B CA 1
ATOM 1757 C C . ALA B 2 61 ? 25.406 13.052 55.719 1.00 26.86 492 ALA B C 1
ATOM 1758 O O . ALA B 2 61 ? 26.361 13.361 54.993 1.00 29.05 492 ALA B O 1
ATOM 1760 N N . GLU B 2 62 ? 24.414 13.910 55.987 1.00 26.46 493 GLU B N 1
ATOM 1761 C CA . GLU B 2 62 ? 24.499 15.311 55.578 1.00 25.19 493 GLU B CA 1
ATOM 1762 C C . GLU B 2 62 ? 25.752 15.979 56.126 1.00 25.45 493 GLU B C 1
ATOM 1763 O O . GLU B 2 62 ? 26.463 16.689 55.408 1.00 26.15 493 GLU B O 1
ATOM 1769 N N . LEU B 2 63 ? 26.001 15.823 57.436 1.00 24.29 494 LEU B N 1
ATOM 1770 C CA . LEU B 2 63 ? 27.149 16.486 58.044 1.00 24.49 494 LEU B CA 1
ATOM 1771 C C . LEU B 2 63 ? 28.449 16.051 57.376 1.00 25.98 494 LEU B C 1
ATOM 1772 O O . LEU B 2 63 ? 29.319 16.876 57.089 1.00 26.30 494 LEU B O 1
ATOM 1777 N N . VAL B 2 64 ? 28.599 14.747 57.139 1.00 23.36 495 VAL B N 1
ATOM 1778 C CA . VAL B 2 64 ? 29.830 14.227 56.549 1.00 24.38 495 VAL B CA 1
ATOM 1779 C C . VAL B 2 64 ? 30.027 14.762 55.129 1.00 23.39 495 VAL B C 1
ATOM 1780 O O . VAL B 2 64 ? 31.145 15.112 54.729 1.00 21.82 495 VAL B O 1
ATOM 1784 N N . ALA B 2 65 ? 28.946 14.872 54.366 1.00 22.97 496 ALA B N 1
ATOM 1785 C CA . ALA B 2 65 ? 29.066 15.416 53.009 1.00 23.43 496 ALA B CA 1
ATOM 1786 C C . ALA B 2 65 ? 29.431 16.903 53.026 1.00 25.35 496 ALA B C 1
ATOM 1787 O O . ALA B 2 65 ? 30.159 17.390 52.139 1.00 22.25 496 ALA B O 1
ATOM 1789 N N . LYS B 2 66 ? 28.937 17.649 54.022 1.00 26.76 497 LYS B N 1
ATOM 1790 C CA . LYS B 2 66 ? 29.326 19.054 54.156 1.00 25.98 497 LYS B CA 1
ATOM 1791 C C . LYS B 2 66 ? 30.775 19.207 54.619 1.00 26.21 497 LYS B C 1
ATOM 1792 O O . LYS B 2 66 ? 31.496 20.098 54.144 1.00 25.95 497 LYS B O 1
ATOM 1798 N N . ARG B 2 67 ? 31.220 18.376 55.570 1.00 24.22 498 ARG B N 1
ATOM 1799 C CA . ARG B 2 67 ? 32.617 18.460 55.998 1.00 28.79 498 ARG B CA 1
ATOM 1800 C C . ARG B 2 67 ? 33.569 18.132 54.851 1.00 28.10 498 ARG B C 1
ATOM 1801 O O . ARG B 2 67 ? 34.660 18.710 54.755 1.00 27.42 498 ARG B O 1
ATOM 1809 N N . ALA B 2 68 ? 33.189 17.182 53.992 1.00 26.57 499 ALA B N 1
ATOM 1810 C CA . ALA B 2 68 ? 34.032 16.854 52.845 1.00 27.70 499 ALA B CA 1
ATOM 1811 C C . ALA B 2 68 ? 34.173 18.052 51.916 1.00 27.14 499 ALA B C 1
ATOM 1812 O O . ALA B 2 68 ? 35.278 18.364 51.460 1.00 28.20 499 ALA B O 1
ATOM 1814 N N . TRP B 2 69 ? 33.062 18.758 51.657 1.00 25.12 500 TRP B N 1
ATOM 1815 C CA . TRP B 2 69 ? 33.115 19.986 50.862 1.00 25.56 500 TRP B CA 1
ATOM 1816 C C . TRP B 2 69 ? 34.026 21.022 51.496 1.00 29.12 500 TRP B C 1
ATOM 1817 O O . TRP B 2 69 ? 34.868 21.621 50.816 1.00 29.65 500 TRP B O 1
ATOM 1828 N N . THR B 2 70 ? 33.842 21.269 52.801 1.00 30.03 501 THR B N 1
ATOM 1829 C CA . THR B 2 70 ? 34.643 22.266 53.501 1.00 33.13 501 THR B CA 1
ATOM 1830 C C . THR B 2 70 ? 36.124 21.916 53.450 1.00 33.10 501 THR B C 1
ATOM 1831 O O . THR B 2 70 ? 36.968 22.783 53.203 1.00 35.63 501 THR B O 1
ATOM 1835 N N . LEU B 2 71 ? 36.457 20.645 53.658 1.00 32.61 502 LEU B N 1
ATOM 1836 C CA . LEU B 2 71 ? 37.857 20.245 53.708 1.00 34.23 502 LEU B CA 1
ATOM 1837 C C . LEU B 2 71 ? 38.511 20.367 52.338 1.00 34.32 502 LEU B C 1
ATOM 1838 O O . LEU B 2 71 ? 39.637 20.866 52.218 1.00 34.41 502 LEU B O 1
ATOM 1843 N N . ALA B 2 72 ? 37.824 19.899 51.294 1.00 30.16 503 ALA B N 1
ATOM 1844 C CA . ALA B 2 72 ? 38.376 19.999 49.946 1.00 30.72 503 ALA B CA 1
ATOM 1845 C C . ALA B 2 72 ? 38.543 21.448 49.488 1.00 33.72 503 ALA B C 1
ATOM 1846 O O . ALA B 2 72 ? 39.343 21.715 48.582 1.00 33.82 503 ALA B O 1
ATOM 1848 N N . GLY B 2 73 ? 37.840 22.394 50.103 1.00 33.05 504 GLY B N 1
ATOM 1849 C CA . GLY B 2 73 ? 37.963 23.772 49.665 1.00 37.80 504 GLY B CA 1
ATOM 1850 C C . GLY B 2 73 ? 38.964 24.615 50.435 1.00 44.55 504 GLY B C 1
ATOM 1851 O O . GLY B 2 73 ? 38.840 25.844 50.452 1.00 44.48 504 GLY B O 1
ATOM 1852 N N . GLU B 2 74 ? 39.967 23.984 51.055 1.00 48.81 505 GLU B N 1
ATOM 1853 C CA . GLU B 2 74 ? 40.922 24.689 51.906 1.00 57.18 505 GLU B CA 1
ATOM 1854 C C . GLU B 2 74 ? 42.302 24.859 51.276 1.00 60.79 505 GLU B C 1
ATOM 1855 O O . GLU B 2 74 ? 42.841 25.973 51.274 1.00 63.79 505 GLU B O 1
ATOM 1861 N N . ALA B 2 75 ? 42.881 23.779 50.746 1.00 61.51 506 ALA B N 1
ATOM 1862 C CA . ALA B 2 75 ? 44.274 23.736 50.265 1.00 65.40 506 ALA B CA 1
ATOM 1863 C C . ALA B 2 75 ? 45.265 23.904 51.409 1.00 68.35 506 ALA B C 1
ATOM 1864 O O . ALA B 2 75 ? 46.157 23.070 51.585 1.00 69.57 506 ALA B O 1
ATOM 1866 N N . SER B 2 84 ? 42.371 11.442 47.711 1.00 85.71 515 SER B N 1
ATOM 1867 C CA . SER B 2 84 ? 42.209 11.394 49.161 1.00 83.84 515 SER B CA 1
ATOM 1868 C C . SER B 2 84 ? 41.030 12.254 49.601 1.00 75.57 515 SER B C 1
ATOM 1869 O O . SER B 2 84 ? 40.059 11.759 50.175 1.00 74.38 515 SER B O 1
ATOM 1872 N N . LEU B 2 85 ? 41.117 13.551 49.320 1.00 65.22 516 LEU B N 1
ATOM 1873 C CA . LEU B 2 85 ? 40.056 14.477 49.688 1.00 55.70 516 LEU B CA 1
ATOM 1874 C C . LEU B 2 85 ? 38.922 14.538 48.667 1.00 48.71 516 LEU B C 1
ATOM 1875 O O . LEU B 2 85 ? 37.973 15.310 48.866 1.00 45.57 516 LEU B O 1
ATOM 1880 N N . LEU B 2 86 ? 38.980 13.757 47.584 1.00 42.90 517 LEU B N 1
ATOM 1881 C CA . LEU B 2 86 ? 37.980 13.861 46.525 1.00 40.09 517 LEU B CA 1
ATOM 1882 C C . LEU B 2 86 ? 37.252 12.543 46.263 1.00 37.60 517 LEU B C 1
ATOM 1883 O O . LEU B 2 86 ? 36.732 12.344 45.157 1.00 33.93 517 LEU B O 1
ATOM 1888 N N . GLY B 2 87 ? 37.193 11.640 47.255 1.00 35.17 518 GLY B N 1
ATOM 1889 C CA . GLY B 2 87 ? 36.625 10.319 47.035 1.00 32.32 518 GLY B CA 1
ATOM 1890 C C . GLY B 2 87 ? 35.170 10.105 47.432 1.00 32.05 518 GLY B C 1
ATOM 1891 O O . GLY B 2 87 ? 34.593 9.061 47.094 1.00 30.05 518 GLY B O 1
ATOM 1892 N N . GLU B 2 88 ? 34.537 11.050 48.130 1.00 27.41 519 GLU B N 1
ATOM 1893 C CA . GLU B 2 88 ? 33.178 10.844 48.616 1.00 26.19 519 GLU B CA 1
ATOM 1894 C C . GLU B 2 88 ? 32.266 11.990 48.178 1.00 26.69 519 GLU B C 1
ATOM 1895 O O . GLU B 2 88 ? 32.726 13.086 47.846 1.00 26.98 519 GLU B O 1
ATOM 1901 N N . ASP B 2 89 ? 30.956 11.721 48.215 1.00 26.04 520 ASP B N 1
ATOM 1902 C CA . ASP B 2 89 ? 29.946 12.746 47.951 1.00 25.21 520 ASP B CA 1
ATOM 1903 C C . ASP B 2 89 ? 30.209 13.974 48.813 1.00 26.03 520 ASP B C 1
ATOM 1904 O O . ASP B 2 89 ? 30.617 13.857 49.973 1.00 24.95 520 ASP B O 1
ATOM 1909 N N . MET B 2 90 ? 29.981 15.156 48.237 1.00 21.36 521 MET B N 1
ATOM 1910 C CA . MET B 2 90 ? 30.205 16.425 48.916 1.00 24.66 521 MET B CA 1
ATOM 1911 C C . MET B 2 90 ? 29.092 17.376 48.498 1.00 27.33 521 MET B C 1
ATOM 1912 O O . MET B 2 90 ? 28.681 17.398 47.336 1.00 21.68 521 MET B O 1
ATOM 1917 N N . GLU B 2 91 ? 28.644 18.198 49.439 1.00 28.31 522 GLU B N 1
ATOM 1918 C CA . GLU B 2 91 ? 27.623 19.182 49.144 1.00 30.61 522 GLU B CA 1
ATOM 1919 C C . GLU B 2 91 ? 27.849 20.396 50.030 1.00 33.64 522 GLU B C 1
ATOM 1920 O O . GLU B 2 91 ? 28.525 20.319 51.064 1.00 33.41 522 GLU B O 1
ATOM 1926 N N . PHE B 2 92 ? 27.298 21.526 49.606 1.00 36.80 523 PHE B N 1
ATOM 1927 C CA . PHE B 2 92 ? 27.219 22.682 50.481 1.00 46.33 523 PHE B CA 1
ATOM 1928 C C . PHE B 2 92 ? 25.915 23.414 50.224 1.00 54.02 523 PHE B C 1
ATOM 1929 O O . PHE B 2 92 ? 25.465 23.511 49.080 1.00 49.49 523 PHE B O 1
ATOM 1937 N N . ASP B 2 93 ? 25.307 23.914 51.298 1.00 65.34 524 ASP B N 1
ATOM 1938 C CA . ASP B 2 93 ? 24.101 24.737 51.218 1.00 69.09 524 ASP B CA 1
ATOM 1939 C C . ASP B 2 93 ? 24.540 26.186 51.396 1.00 68.07 524 ASP B C 1
ATOM 1940 O O . ASP B 2 93 ? 24.808 26.631 52.515 1.00 67.76 524 ASP B O 1
ATOM 1945 N N . HIS B 2 94 ? 24.612 26.923 50.290 1.00 66.15 525 HIS B N 1
ATOM 1946 C CA . HIS B 2 94 ? 25.072 28.306 50.315 1.00 66.00 525 HIS B CA 1
ATOM 1947 C C . HIS B 2 94 ? 23.991 29.286 50.794 1.00 73.03 525 HIS B C 1
ATOM 1948 O O . HIS B 2 94 ? 24.169 30.497 50.623 1.00 71.18 525 HIS B O 1
ATOM 1955 N N . VAL B 2 95 ? 22.915 28.786 51.410 1.00 83.31 526 VAL B N 1
ATOM 1956 C CA . VAL B 2 95 ? 21.649 29.496 51.614 1.00 88.86 526 VAL B CA 1
ATOM 1957 C C . VAL B 2 95 ? 21.814 30.976 51.951 1.00 95.68 526 VAL B C 1
ATOM 1958 O O . VAL B 2 95 ? 21.185 31.835 51.321 1.00 100.54 526 VAL B O 1
ATOM 1962 N N . GLY B 2 96 ? 22.668 31.288 52.926 1.00 95.27 527 GLY B N 1
ATOM 1963 C CA . GLY B 2 96 ? 22.771 32.648 53.420 1.00 92.04 527 GLY B CA 1
ATOM 1964 C C . GLY B 2 96 ? 23.678 33.575 52.634 1.00 86.23 527 GLY B C 1
ATOM 1965 O O . GLY B 2 96 ? 24.118 34.606 53.158 1.00 86.04 527 GLY B O 1
ATOM 1966 N N . LYS B 2 97 ? 23.969 33.233 51.382 1.00 80.36 528 LYS B N 1
ATOM 1967 C CA . LYS B 2 97 ? 24.821 34.063 50.540 1.00 77.88 528 LYS B CA 1
ATOM 1968 C C . LYS B 2 97 ? 24.084 34.431 49.263 1.00 72.44 528 LYS B C 1
ATOM 1969 O O . LYS B 2 97 ? 23.631 33.530 48.536 1.00 71.74 528 LYS B O 1
ATOM 1975 N N . PRO B 2 98 ? 23.916 35.713 48.956 1.00 67.01 529 PRO B N 1
ATOM 1976 C CA . PRO B 2 98 ? 23.548 36.105 47.595 1.00 60.25 529 PRO B CA 1
ATOM 1977 C C . PRO B 2 98 ? 24.780 36.095 46.698 1.00 53.56 529 PRO B C 1
ATOM 1978 O O . PRO B 2 98 ? 25.925 36.073 47.154 1.00 50.94 529 PRO B O 1
ATOM 1982 N N . VAL B 2 99 ? 24.527 36.097 45.399 1.00 48.93 530 VAL B N 1
ATOM 1983 C CA . VAL B 2 99 ? 25.597 36.129 44.409 1.00 43.31 530 VAL B CA 1
ATOM 1984 C C . VAL B 2 99 ? 25.629 37.533 43.821 1.00 44.28 530 VAL B C 1
ATOM 1985 O O . VAL B 2 99 ? 24.615 37.996 43.289 1.00 43.74 530 VAL B O 1
ATOM 1989 N N . PRO B 2 100 ? 26.742 38.253 43.919 1.00 47.39 531 PRO B N 1
ATOM 1990 C CA . PRO B 2 100 ? 26.754 39.642 43.455 1.00 46.31 531 PRO B CA 1
ATOM 1991 C C . PRO B 2 100 ? 26.658 39.719 41.941 1.00 40.70 531 PRO B C 1
ATOM 1992 O O . PRO B 2 100 ? 27.082 38.814 41.221 1.00 37.55 531 PRO B O 1
ATOM 1996 N N . VAL B 2 101 ? 26.069 40.815 41.466 1.00 40.32 532 VAL B N 1
ATOM 1997 C CA . VAL B 2 101 ? 26.153 41.158 40.055 1.00 45.04 532 VAL B CA 1
ATOM 1998 C C . VAL B 2 101 ? 27.633 41.287 39.659 1.00 45.76 532 VAL B C 1
ATOM 1999 O O . VAL B 2 101 ? 28.504 41.541 40.498 1.00 47.33 532 VAL B O 1
ATOM 2003 N N . VAL B 2 102 ? 27.929 41.054 38.387 1.00 44.91 533 VAL B N 1
ATOM 2004 C CA . VAL B 2 102 ? 29.287 41.168 37.864 1.00 46.12 533 VAL B CA 1
ATOM 2005 C C . VAL B 2 102 ? 29.460 42.566 37.283 1.00 48.10 533 VAL B C 1
ATOM 2006 O O . VAL B 2 102 ? 28.842 42.911 36.271 1.00 46.55 533 VAL B O 1
ATOM 2010 N N . THR B 2 103 ? 30.320 43.363 37.907 1.00 49.73 534 THR B N 1
ATOM 2011 C CA . THR B 2 103 ? 30.539 44.724 37.449 1.00 51.33 534 THR B CA 1
ATOM 2012 C C . THR B 2 103 ? 31.245 44.737 36.093 1.00 51.21 534 THR B C 1
ATOM 2013 O O . THR B 2 103 ? 31.920 43.780 35.691 1.00 48.77 534 THR B O 1
ATOM 2017 N N . GLU B 2 104 ? 31.071 45.848 35.379 1.00 52.28 535 GLU B N 1
ATOM 2018 C CA . GLU B 2 104 ? 31.754 46.018 34.102 1.00 56.12 535 GLU B CA 1
ATOM 2019 C C . GLU B 2 104 ? 33.265 45.965 34.272 1.00 54.37 535 GLU B C 1
ATOM 2020 O O . GLU B 2 104 ? 33.977 45.518 33.368 1.00 52.45 535 GLU B O 1
ATOM 2026 N N . GLU B 2 105 ? 33.770 46.399 35.426 1.00 55.92 536 GLU B N 1
ATOM 2027 C CA . GLU B 2 105 ? 35.205 46.339 35.681 1.00 58.51 536 GLU B CA 1
ATOM 2028 C C . GLU B 2 105 ? 35.704 44.901 35.666 1.00 53.38 536 GLU B C 1
ATOM 2029 O O . GLU B 2 105 ? 36.770 44.606 35.108 1.00 52.65 536 GLU B O 1
ATOM 2035 N N . VAL B 2 106 ? 34.929 43.989 36.254 1.00 47.86 537 VAL B N 1
ATOM 2036 C CA . VAL B 2 106 ? 35.343 42.596 36.361 1.00 43.47 537 VAL B CA 1
ATOM 2037 C C . VAL B 2 106 ? 35.344 41.920 34.991 1.00 38.35 537 VAL B C 1
ATOM 2038 O O . VAL B 2 106 ? 36.272 41.173 34.657 1.00 36.19 537 VAL B O 1
ATOM 2042 N N . SER B 2 107 ? 34.311 42.168 34.177 1.00 34.25 538 SER B N 1
ATOM 2043 C CA . SER B 2 107 ? 34.287 41.602 32.831 1.00 35.43 538 SER B CA 1
ATOM 2044 C C . SER B 2 107 ? 35.430 42.136 31.979 1.00 37.38 538 SER B C 1
ATOM 2045 O O . SER B 2 107 ? 35.941 41.423 31.104 1.00 35.36 538 SER B O 1
ATOM 2048 N N . GLU B 2 108 ? 35.847 43.382 32.224 1.00 37.69 539 GLU B N 1
ATOM 2049 C CA . GLU B 2 108 ? 36.954 43.956 31.471 1.00 39.97 539 GLU B CA 1
ATOM 2050 C C . GLU B 2 108 ? 38.279 43.321 31.864 1.00 37.71 539 GLU B C 1
ATOM 2051 O O . GLU B 2 108 ? 39.132 43.075 31.003 1.00 35.85 539 GLU B O 1
ATOM 2057 N N . SER B 2 109 ? 38.474 43.043 33.158 1.00 37.12 540 SER B N 1
ATOM 2058 C CA . SER B 2 109 ? 39.704 42.374 33.569 1.00 35.97 540 SER B CA 1
ATOM 2059 C C . SER B 2 109 ? 39.734 40.925 33.092 1.00 30.83 540 SER B C 1
ATOM 2060 O O . SER B 2 109 ? 40.817 40.391 32.835 1.00 29.17 540 SER B O 1
ATOM 2063 N N . ILE B 2 110 ? 38.565 40.287 32.939 1.00 26.19 541 ILE B N 1
ATOM 2064 C CA . ILE B 2 110 ? 38.525 38.946 32.352 1.00 23.95 541 ILE B CA 1
ATOM 2065 C C . ILE B 2 110 ? 39.019 38.994 30.916 1.00 25.05 541 ILE B C 1
ATOM 2066 O O . ILE B 2 110 ? 39.780 38.122 30.471 1.00 27.19 541 ILE B O 1
ATOM 2071 N N . GLU B 2 111 ? 38.634 40.036 30.177 1.00 24.74 542 GLU B N 1
ATOM 2072 C CA . GLU B 2 111 ? 39.151 40.191 28.820 1.00 25.24 542 GLU B CA 1
ATOM 2073 C C . GLU B 2 111 ? 40.666 40.342 28.815 1.00 25.29 542 GLU B C 1
ATOM 2074 O O . GLU B 2 111 ? 41.346 39.757 27.967 1.00 25.72 542 GLU B O 1
ATOM 2080 N N . GL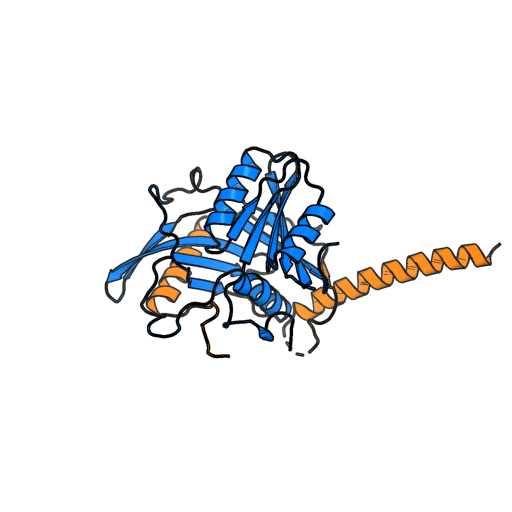U B 2 112 ? 41.219 41.114 29.755 1.00 26.63 543 GLU B N 1
ATOM 2081 C CA . GLU B 2 112 ? 42.677 41.260 29.813 1.00 31.52 543 GLU B CA 1
ATOM 2082 C C . GLU B 2 112 ? 43.350 39.944 30.170 1.00 28.84 543 GLU B C 1
ATOM 2083 O O . GLU B 2 112 ? 44.442 39.638 29.672 1.00 31.32 543 GLU B O 1
ATOM 2089 N N . LEU B 2 113 ? 42.723 39.160 31.047 1.00 28.94 544 LEU B N 1
ATOM 2090 C CA . LEU B 2 113 ? 43.246 37.834 31.355 1.00 27.13 544 LEU B CA 1
ATOM 2091 C C . LEU B 2 113 ? 43.316 36.982 30.093 1.00 26.14 544 LEU B C 1
ATOM 2092 O O . LEU B 2 113 ? 44.336 36.330 29.814 1.00 26.08 544 LEU B O 1
ATOM 2097 N N . ILE B 2 114 ? 42.253 37.011 29.288 1.00 23.70 545 ILE B N 1
ATOM 2098 C CA . ILE B 2 114 ? 42.184 36.150 28.106 1.00 23.32 545 ILE B CA 1
ATOM 2099 C C . ILE B 2 114 ? 43.261 36.528 27.098 1.00 23.81 545 ILE B C 1
ATOM 2100 O O . ILE B 2 114 ? 43.926 35.654 26.521 1.00 23.38 545 ILE B O 1
ATOM 2105 N N . LYS B 2 115 ? 43.466 37.832 26.882 1.00 23.46 546 LYS B N 1
ATOM 2106 C CA . LYS B 2 115 ? 44.493 38.281 25.940 1.00 24.31 546 LYS B CA 1
ATOM 2107 C C . LYS B 2 115 ? 45.882 37.889 26.421 1.00 28.26 546 LYS B C 1
ATOM 2108 O O . LYS B 2 115 ? 46.722 37.452 25.622 1.00 30.19 546 LYS B O 1
ATOM 2114 N N . ARG B 2 116 ? 46.132 38.047 27.728 1.00 30.02 547 ARG B N 1
ATOM 2115 C CA . ARG B 2 116 ? 47.377 37.588 28.347 1.00 33.91 547 ARG B CA 1
ATOM 2116 C C . ARG B 2 116 ? 47.660 36.125 28.018 1.00 32.49 547 ARG B C 1
ATOM 2117 O O . ARG B 2 116 ? 48.753 35.772 27.553 1.00 33.26 547 ARG B O 1
ATOM 2125 N N . ARG B 2 117 ? 46.686 35.253 28.308 1.00 27.54 548 ARG B N 1
ATOM 2126 C CA . ARG B 2 117 ? 46.848 33.820 28.088 1.00 25.13 548 ARG B CA 1
ATOM 2127 C C . ARG B 2 117 ? 47.098 33.501 26.616 1.00 25.10 548 ARG B C 1
ATOM 2128 O O . ARG B 2 117 ? 47.944 32.659 26.295 1.00 25.28 548 ARG B O 1
ATOM 2136 N N . ILE B 2 118 ? 46.364 34.150 25.707 1.00 24.32 549 ILE B N 1
ATOM 2137 C CA . ILE B 2 118 ? 46.540 33.866 24.282 1.00 25.83 549 ILE B CA 1
ATOM 2138 C C . ILE B 2 118 ? 47.952 34.230 23.840 1.00 29.35 549 ILE B C 1
ATOM 2139 O O . ILE B 2 118 ? 48.644 33.438 23.189 1.00 29.46 549 ILE B O 1
ATOM 2144 N N . LEU B 2 119 ? 48.404 35.434 24.207 1.00 31.10 550 LEU B N 1
ATOM 2145 C CA . LEU B 2 119 ? 49.701 35.916 23.741 1.00 30.57 550 LEU B CA 1
ATOM 2146 C C . LEU B 2 119 ? 50.857 35.148 24.374 1.00 31.83 550 LEU B C 1
ATOM 2147 O O . LEU B 2 119 ? 51.923 35.040 23.770 1.00 31.19 550 LEU B O 1
ATOM 2152 N N . ALA B 2 120 ? 50.674 34.620 25.586 1.00 32.11 551 ALA B N 1
ATOM 2153 C CA . ALA B 2 120 ? 51.687 33.801 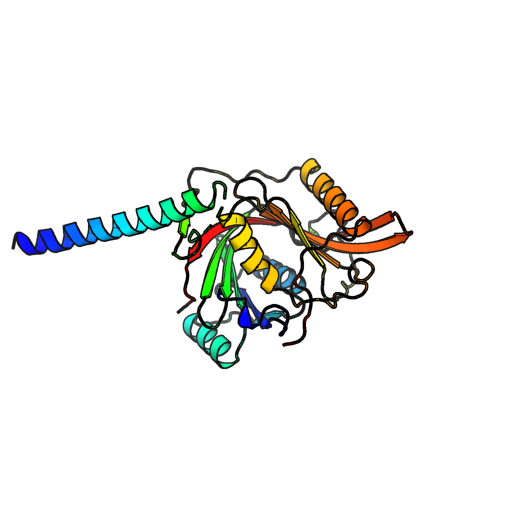26.234 1.00 32.56 551 ALA B CA 1
ATOM 2154 C C . ALA B 2 120 ? 51.543 32.320 25.907 1.00 33.95 551 ALA B C 1
ATOM 2155 O O . ALA B 2 120 ? 52.384 31.518 26.337 1.00 33.37 551 ALA B O 1
ATOM 2157 N N . GLY B 2 121 ? 50.497 31.931 25.178 1.00 30.64 552 GLY B N 1
ATOM 2158 C CA . GLY B 2 121 ? 50.327 30.532 24.830 1.00 29.95 552 GLY B CA 1
ATOM 2159 C C . GLY B 2 121 ? 49.987 29.632 25.999 1.00 29.38 552 GLY B C 1
ATOM 2160 O O . GLY B 2 121 ? 50.310 28.447 25.972 1.00 31.00 552 GLY B O 1
ATOM 2161 N N . GLU B 2 122 ? 49.311 30.156 27.011 1.00 28.52 553 GLU B N 1
ATOM 2162 C CA . GLU B 2 122 ? 49.067 29.436 28.263 1.00 27.66 553 GLU B CA 1
ATOM 2163 C C . GLU B 2 122 ? 47.615 28.954 28.286 1.00 25.57 553 GLU B C 1
ATOM 2164 O O . GLU B 2 122 ? 46.710 29.666 28.716 1.00 25.90 553 GLU B O 1
ATOM 2170 N N . PHE B 2 123 ? 47.392 27.727 27.819 1.00 26.30 554 PHE B N 1
ATOM 2171 C CA . PHE B 2 123 ? 46.051 27.182 27.629 1.00 23.71 554 PHE B CA 1
ATOM 2172 C C . PHE B 2 123 ? 45.881 25.919 28.468 1.00 22.82 554 PHE B C 1
ATOM 2173 O O . PHE B 2 123 ? 46.833 25.177 28.674 1.00 24.03 554 PHE B O 1
ATOM 2181 N N . ASP B 2 124 ? 44.639 25.629 28.867 1.00 20.25 555 ASP B N 1
ATOM 2182 C CA . ASP B 2 124 ? 44.390 24.591 29.860 1.00 24.15 555 ASP B CA 1
ATOM 2183 C C . ASP B 2 124 ? 43.615 23.381 29.355 1.00 25.52 555 ASP B C 1
ATOM 2184 O O . ASP B 2 124 ? 43.363 22.467 30.146 1.00 28.42 555 ASP B O 1
ATOM 2189 N N . GLU B 2 125 ? 43.259 23.318 28.072 1.00 24.81 556 GLU B N 1
ATOM 2190 C CA . GLU B 2 125 ? 42.481 22.184 27.587 1.00 25.54 556 GLU B CA 1
ATOM 2191 C C . GLU B 2 125 ? 43.303 20.888 27.671 1.00 25.79 556 GLU B C 1
ATOM 2192 O O . GLU B 2 125 ? 44.522 20.906 27.862 1.00 27.34 556 GLU B O 1
ATOM 2198 N N . VAL B 2 126 ? 42.623 19.744 27.528 1.00 22.82 557 VAL B N 1
ATOM 2199 C CA . VAL B 2 126 ? 43.356 18.481 27.404 1.00 28.30 557 VAL B CA 1
ATOM 2200 C C . VAL B 2 126 ? 44.078 18.448 26.055 1.00 33.36 557 VAL B C 1
ATOM 2201 O O . VAL B 2 126 ? 43.573 18.950 25.042 1.00 30.97 557 VAL B O 1
ATOM 2205 N N . LEU B 2 127 ? 45.271 17.860 26.038 1.00 36.84 558 LEU B N 1
ATOM 2206 C CA . LEU B 2 127 ? 46.024 17.657 24.807 1.00 41.75 558 LEU B CA 1
ATOM 2207 C C . LEU B 2 127 ? 45.984 16.191 24.385 1.00 40.36 558 LEU B C 1
ATOM 2208 O O . LEU B 2 127 ? 45.966 15.287 25.222 1.00 39.67 558 LEU B O 1
ATOM 2213 N N . ARG B 2 128 ? 45.963 15.964 23.073 1.00 43.76 559 ARG B N 1
ATOM 2214 C CA . ARG B 2 128 ? 45.940 14.600 22.542 1.00 51.24 559 ARG B CA 1
ATOM 2215 C C . ARG B 2 128 ? 47.200 13.824 22.921 1.00 52.69 559 ARG B C 1
ATOM 2216 O O . ARG B 2 128 ? 48.286 14.390 23.085 1.00 47.59 559 ARG B O 1
ATOM 2224 N N . ARG B 2 129 ? 47.044 12.503 23.041 1.00 60.33 560 ARG B N 1
ATOM 2225 C CA . ARG B 2 129 ? 48.172 11.593 23.215 1.00 64.01 560 ARG B CA 1
ATOM 2226 C C . ARG B 2 129 ? 47.892 10.290 22.468 1.00 69.80 560 ARG B C 1
ATOM 2227 O O . ARG B 2 129 ? 46.798 10.077 21.935 1.00 67.16 560 ARG B O 1
ATOM 2235 N N . ARG B 2 130 ? 48.929 9.398 22.420 1.00 80.31 561 ARG B N 1
ATOM 2236 C CA . ARG B 2 130 ? 48.819 8.042 21.881 1.00 87.11 561 ARG B CA 1
ATOM 2237 C C . ARG B 2 130 ? 48.494 7.062 23.004 1.00 90.25 561 ARG B C 1
ATOM 2238 O O . ARG B 2 130 ? 49.088 7.150 24.087 1.00 88.91 561 ARG B O 1
ATOM 2246 N N . PRO B 2 131 ? 47.569 6.114 22.791 1.00 94.77 562 PRO B N 1
ATOM 2247 C CA . PRO B 2 131 ? 47.214 5.134 23.825 1.00 96.65 562 PRO B CA 1
ATOM 2248 C C . PRO B 2 131 ? 48.362 4.176 24.146 1.00 101.61 562 PRO B C 1
ATOM 2249 O O . PRO B 2 131 ? 48.302 3.002 23.775 1.00 104.05 562 PRO B O 1
#

Sequence (281 aa):
MDEYSELSGIVDPRVLVTTSRDPSSRLMAFSKEIRLMFPTAIRLNRGNLILPDLVMSAQRERLSDIILLHEHRGTPTAITISHFPHGPTLMASLHNVVLRADIPKSIKGTVSESYPHLIFEGFRTPLGQRVVKILKHLFPPRDPTNNAKSGNRVITFVNQDDDCIEVRHHVYVRTNYNSVELSEVGPRFTMRPFSITMGTLEAHERRQAKIAEQIRKLEAELVAKRAWTLAGEASLLGEDMEFDHVGKPVPVVTEEVSESIEELIKRRILAGEFDEVLRRRP

Nearest PDB structures (foldseek):
  5o9e-assembly1_A  TM=1.005E+00  e=3.067E-44  Thermochaetoides thermophila DSM 1495
  6rxt-assembly1_CK  TM=9.603E-01  e=1.094E-35  Thermochaetoides thermophila
  7d5s-assembly1_5G  TM=9.413E-01  e=1.084E-26  Saccharomyces cerevisiae S288C
  5jpq-assembly1_c  TM=7.934E-01  e=9.242E-28  Thermochaetoides thermophila
  8fkv-assembly1_NS  TM=9.304E-01  e=1.484E-21  Homo sapiens

Foldseek 3Di:
DAPQPVCPQPDAAAEEEEEPPPAAPLQVLVRVLVQLLALRYDYDYCYVDDVVVVLVVCQVVPHFKYWYWYDDPNGTFKIWIFGPDWDKIWIWTKAPKAGQVRDPQADPDDDDRPQAAEAEEDQPDPVSVVVCVSVVSSGTDDDPVCPVPDDFKYWYWHDDDQKTWIFIWGWDPPDPPDIDTHTHDDIIIIGIDDIHGTGDD/DVVVVVVVVVVVVVVVVVLVVQDVLVVVVPPPVSPDDHHDDDPPPDDDDDQDPVNVVVVVVVVVVCVVVVPDDDDDDDDD

Organism: Chaetomium thermophilum (strain DSM 1495 / CBS 144.50 / IMI 039719) (NCBI:txid759272)

B-factor: mean 35.15, std 18.5, range [14.61, 145.75]

InterPro domains:
  IPR007109 Brix domain [PF04427] (93-266)
  IPR007109 Brix domain [PS50833] (86-274)
  IPR007109 Brix domain [SM00879] (89-268)
  IPR044281 U3 snoRNP protein/Ribosome production factor 1 [PTHR22734] (3-294)

Solvent-accessible surface area: 15084 Å² total; per-residue (Å²): 222,43,60,8,52,146,95,26,3,41,67,48,11,113,2,8,0,0,4,32,113,130,45,31,101,79,0,42,36,0,0,113,33,1,61,26,2,11,26,36,12,101,75,69,97,24,48,123,71,81,44,53,95,6,2,94,66,4,40,165,113,191,19,25,2,0,0,9,0,46,42,118,216,32,68,1,49,15,8,6,3,0,21,8,80,142,1,1,9,1,62,0,21,8,48,45,18,47,18,32,99,96,5,81,189,28,33,174,44,132,13,64,79,38,81,1,0,0,0,18,59,18,12,193,32,38,24,8,100,12,5,9,71,1,4,48,26,0,3,1,5,29,82,59,95,123,12,42,130,51,35,58,0,0,0,0,5,24,26,130,125,54,25,2,21,0,5,0,2,21,16,82,79,82,81,170,82,43,12,91,33,31,11,3,1,0,36,5,2,2,24,10,60,14,0,46,61,34,51,33,166,82,120,126,160,146,116,60,113,91,36,98,82,98,153,141,107,90,64,60,88,74,13,72,130,10,18,47,89,0,36,113,104,155,77,49,54,87,67,2,63,70,90,14,131,71,94,120,26,101,122,36,72,101,130,59,6,93,63,7,59,94,11,0,66,143,30,2,62,64,19,100,34,40,11,20,83,94,97,189,143